Protein 8SUC (pdb70)

GO terms:
  GO:0043186 P granule (C, IDA)
  GO:0000932 P-body (C, IDA)
  GO:0040034 regulation of development, heterochronic (P, IGI)
  GO:0045962 positive regulation of development, heterochronic (P, IMP)
  GO:0017151 DEAD/H-box RNA helicase binding (F, IPI)
  GO:2000114 regulation of establishment of cell polarity (P, IMP)
  GO:0072697 protein localization to cell cortex (P, IMP)

Secondary structure (DSSP, 8-state):
---PPP-EEEEES-SSB--STT-BSS--EEEE-SSS-EEEEEGGGTEEEEESSSS-EEE-EESSSTTEESS--EEEEEPSSS-EEEEEEE-TTSSEEEEEEETTS-EEEE---GGGS-TT---EEEEEE-TTS-EEEEETTSEEEEEETTTTEEEEEEE-TTT-S-EEEEEEETTEEEEEETTTTEEEEEETT--EEEEE--TTTSSS--EEEE-TT--EEEEE-TTSS-EEEEE-TT--EEEEEE--SS---SEEEEEE-TTS-EEEEETTTTEEEEE---

Organism: Caenorhabditis elegans (NCBI:txid6239)

B-factor: mean 24.91, std 12.24, range [11.04, 97.13]

Foldseek 3Di:
DDDDFWFFDDKQADLAADQDLRFAALWAEKEQEPDRWIWTRRFVNQWIWIDDPPGIDIAADDDADQRHGHRWHYWEWFDDPFIKIWIWGAHPVRATWIFIAGPVHHTDGTQDDPVCDDPVGWAWQEWYAEPNGWIWTATQQQKIFTFDSVVTDGPAMEHRVVPADGFQYWEDDDQKIWTQRQVFQWIWIAGSNGHTDDIAGGCVQRHRWAEWYADPQGWIWTWAQVVFWIKIWIAHNVRHTDDIHTDDPDGAHQKHYWDQDPQQWIWIAGSNSRMITIIDHD

Solvent-accessible surface area: 13090 Å² total; per-residue (Å²): 182,241,92,73,60,0,87,38,98,48,80,19,13,46,73,117,101,15,84,76,41,153,20,0,44,36,0,14,7,22,5,22,23,100,80,134,24,19,0,0,0,0,0,54,21,43,13,0,0,3,11,52,44,148,128,15,66,98,2,18,158,72,24,57,100,94,16,52,0,21,72,0,99,44,4,5,12,2,130,58,196,66,15,63,11,0,0,5,8,80,2,64,96,44,134,32,2,2,0,1,2,58,22,160,11,118,71,75,61,77,3,104,23,176,23,19,115,53,241,79,45,17,117,16,22,1,19,19,32,7,58,141,14,38,0,0,2,0,8,91,55,5,66,0,22,2,0,42,2,86,69,51,136,37,41,51,143,14,72,0,54,127,50,14,35,91,7,27,17,4,7,32,57,106,77,34,0,7,0,0,0,68,134,85,33,0,0,8,0,2,16,21,146,21,139,69,65,76,102,2,11,76,82,97,55,0,21,100,0,24,0,1,18,17,21,204,74,3,62,0,12,0,0,2,20,98,50,54,43,0,39,0,2,12,1,17,55,127,22,132,66,83,67,52,18,39,0,86,90,81,154,5,22,138,2,46,9,1,83,32,24,201,76,20,38,2,2,0,0,0,52,94,28,19,3,3,10,16,0,106,68,79

Nearest PDB structures (foldseek):
  8suc-assembly1_A  TM=1.004E+00  e=2.461E-55  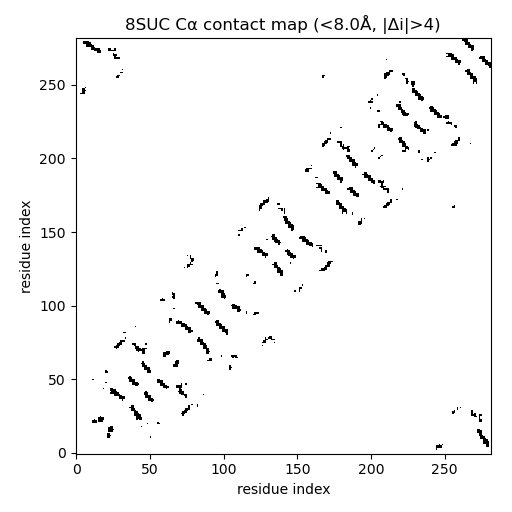Caenorhabditis elegans
  7nyq-assembly1_A  TM=9.449E-01  e=2.303E-28  Drosophila melanogaster
  1q7f-assembly1_A  TM=9.075E-01  e=1.306E-21  Drosophila melanogaster
  5ex7-assembly1_A  TM=9.118E-01  e=4.371E-21  Drosophila melanogaster
  4ci8-assembly1_A  TM=5.035E-01  e=6.052E-07  Homo sapiens

Structure (mmCIF, N/CA/C/O backbone):
data_8SUC
#
_entry.id   8SUC
#
_cell.length_a   82.666
_cell.length_b   82.666
_cell.length_c   110.048
_cell.angle_alpha   90.000
_cell.angle_beta   90.000
_cell.angle_gamma   90.000
#
_symmetry.space_group_name_H-M   'P 41 21 2'
#
loop_
_entity.id
_entity.type
_entity.pdbx_description
1 polymer 'NHL (Ring finger b-box coiled coil) domain containing protein'
2 non-polymer 'MAGNESIUM ION'
3 water water
#
loop_
_atom_site.group_PDB
_atom_site.id
_atom_site.type_symbol
_atom_site.label_atom_id
_atom_site.label_alt_id
_atom_site.label_comp_id
_atom_site.label_asym_id
_atom_site.label_entity_id
_atom_site.label_seq_id
_atom_site.pdbx_PDB_ins_code
_atom_site.Cartn_x
_atom_site.Cartn_y
_atom_site.Cartn_z
_atom_site.occupancy
_atom_site.B_iso_or_equiv
_atom_site.auth_seq_id
_atom_site.auth_comp_id
_atom_site.auth_asym_id
_atom_site.auth_atom_id
_atom_site.pdbx_PDB_model_num
ATOM 1 N N . PRO A 1 2 ? 34.21308 -7.29372 62.56320 1.000 47.64416 728 PRO A N 1
ATOM 2 C CA . PRO A 1 2 ? 33.53873 -6.23000 61.80968 1.000 47.16098 728 PRO A CA 1
ATOM 3 C C . PRO A 1 2 ? 34.17766 -5.99880 60.44574 1.000 46.19390 728 PRO A C 1
ATOM 4 O O . PRO A 1 2 ? 35.40065 -6.07167 60.31042 1.000 45.83875 728 PRO A O 1
ATOM 8 N N . ARG A 1 3 ? 33.34603 -5.71857 59.44876 1.000 45.46073 729 ARG A N 1
ATOM 9 C CA . ARG A 1 3 ? 33.81949 -5.55012 58.08506 1.000 48.67605 729 ARG A CA 1
ATOM 10 C C . ARG A 1 3 ? 34.51670 -4.20718 57.91407 1.000 46.02566 729 ARG A C 1
ATOM 11 O O . ARG A 1 3 ? 34.20247 -3.22489 58.59243 1.000 44.69986 729 ARG A O 1
ATOM 19 N N . VAL A 1 4 ? 35.47653 -4.17847 56.99403 1.000 44.39768 730 VAL A N 1
ATOM 20 C CA . VAL A 1 4 ? 36.20989 -2.96885 56.64020 1.000 44.81580 730 VAL A CA 1
ATOM 21 C C . VAL A 1 4 ? 35.90899 -2.64188 55.18360 1.000 44.19836 730 VAL A C 1
ATOM 22 O O . VAL A 1 4 ? 35.96279 -3.52444 54.31967 1.000 44.87719 730 VAL A O 1
ATOM 26 N N . SER A 1 5 ? 35.59316 -1.37814 54.91612 1.000 43.16521 731 SER A N 1
ATOM 27 C CA . SER A 1 5 ? 35.13205 -0.95525 53.60410 1.000 41.88920 731 SER A CA 1
ATOM 28 C C . SER A 1 5 ? 36.29648 -0.81605 52.62288 1.000 37.55225 731 SER A C 1
ATOM 29 O O . SER A 1 5 ? 37.44836 -0.59562 53.00578 1.000 37.26340 731 SER A O 1
ATOM 32 N N . ASP A 1 6 ? 35.97619 -0.96122 51.33731 1.000 33.38260 732 ASP A N 1
ATOM 33 C CA . ASP A 1 6 ? 36.89036 -0.57798 50.27562 1.000 30.27447 732 ASP A CA 1
ATOM 34 C C . ASP A 1 6 ? 36.97900 0.94739 50.20067 1.000 26.68146 732 ASP A C 1
ATOM 35 O O . ASP A 1 6 ? 36.22232 1.68216 50.84572 1.000 27.53792 732 ASP A O 1
ATOM 40 N N . LEU A 1 7 ? 37.91586 1.42064 49.38905 1.000 23.16736 733 LEU A N 1
ATOM 41 C CA . LEU A 1 7 ? 37.95487 2.83093 49.02794 1.000 21.05631 733 LEU A CA 1
ATOM 42 C C . LEU A 1 7 ? 36.72732 3.18868 48.19421 1.000 21.02673 733 LEU A C 1
ATOM 43 O O . LEU A 1 7 ? 36.28095 2.40554 47.35087 1.000 22.59725 733 LEU A O 1
ATOM 48 N N . LYS A 1 8 ? 36.17208 4.37674 48.43562 1.000 19.78587 734 LYS A N 1
ATOM 49 C CA . LYS A 1 8 ? 34.98740 4.84003 47.71579 1.000 19.81928 734 LYS A CA 1
ATOM 50 C C . LYS A 1 8 ? 35.18105 6.29419 47.30740 1.000 18.58265 734 LYS A C 1
ATOM 51 O O . LYS A 1 8 ? 35.55086 7.12100 48.14421 1.000 17.88880 734 LYS A O 1
ATOM 57 N N . VAL A 1 9 ? 34.92395 6.61078 46.03178 1.000 17.76415 735 VAL A N 1
ATOM 58 C CA . VAL A 1 9 ? 35.06337 7.99218 45.57308 1.000 18.48877 735 VAL A CA 1
ATOM 59 C C . VAL A 1 9 ? 34.05456 8.88789 46.27584 1.000 18.21347 735 VAL A C 1
ATOM 60 O O . VAL A 1 9 ? 32.88297 8.52877 46.45894 1.000 19.72072 735 VAL A O 1
AT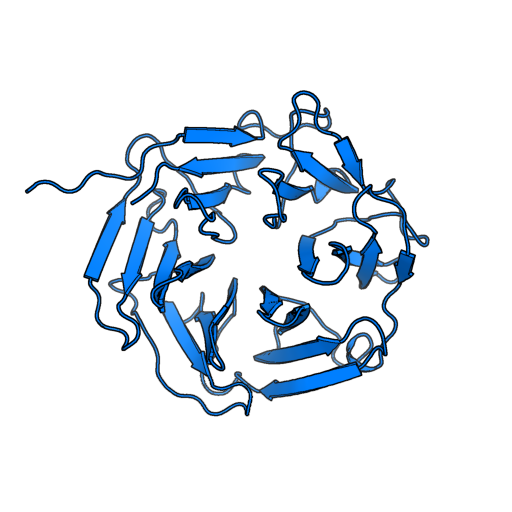OM 64 N N . HIS A 1 10 ? 34.52327 10.06836 46.67112 1.000 16.76574 736 HIS A N 1
ATOM 65 C CA . HIS A 1 10 ? 33.72943 11.10919 47.30258 1.000 15.99717 736 HIS A CA 1
ATOM 66 C C . HIS A 1 10 ? 33.49426 12.29360 46.37745 1.000 15.37384 736 HIS A C 1
ATOM 67 O O . HIS A 1 10 ? 32.36065 12.77130 46.23030 1.000 17.73309 736 HIS A O 1
ATOM 74 N N . SER A 1 11 ? 34.54391 12.77517 45.72204 1.000 14.74525 737 SER A N 1
ATOM 75 C CA . SER A 1 11 ? 34.43787 13.94327 44.85680 1.000 14.37195 737 SER A CA 1
ATOM 76 C C . SER A 1 11 ? 35.63828 13.95602 43.91992 1.000 14.04630 737 SER A C 1
ATOM 77 O O . SER A 1 11 ? 36.61675 13.22620 44.12340 1.000 14.69795 737 SER A O 1
ATOM 80 N N . VAL A 1 12 ? 35.53576 14.76163 42.86236 1.000 13.39297 738 VAL A N 1
ATOM 81 C CA . VAL A 1 12 ? 36.55484 14.80419 41.81850 1.000 13.98936 738 VAL A CA 1
ATOM 82 C C . VAL A 1 12 ? 36.79075 16.23714 41.36468 1.000 14.15561 738 VAL A C 1
ATOM 83 O O . VAL A 1 12 ? 35.94598 17.12258 41.52923 1.000 15.37421 738 VAL A O 1
ATOM 87 N N . PHE A 1 13 ? 37.95207 16.45702 40.76112 1.000 13.19880 739 PHE A N 1
ATOM 88 C CA . PHE A 1 13 ? 38.15120 17.61506 39.90234 1.000 12.52755 739 PHE A CA 1
ATOM 89 C C . PHE A 1 13 ? 38.69386 17.12729 38.57453 1.000 12.46325 739 PHE A C 1
ATOM 90 O O . PHE A 1 13 ? 39.76464 16.51535 38.53501 1.000 12.94627 739 PHE A O 1
ATOM 98 N N . GLY A 1 14 ? 37.99374 17.43340 37.49558 1.000 13.53980 740 GLY A N 1
ATOM 99 C CA . GLY A 1 14 ? 38.31996 16.94328 36.17290 1.000 13.27241 740 GLY A CA 1
ATOM 100 C C . GLY A 1 14 ? 37.18278 16.10789 35.61523 1.000 14.49275 740 GLY A C 1
ATOM 101 O O . GLY A 1 14 ? 36.22571 15.76434 36.30591 1.000 17.33185 740 GLY A O 1
ATOM 102 N N . THR A 1 15 ? 37.31248 15.77578 34.33188 1.000 14.76507 741 THR A N 1
ATOM 103 C CA . THR A 1 15 ? 36.22149 15.14387 33.59327 1.000 16.40368 741 THR A CA 1
ATOM 104 C C . THR A 1 15 ? 36.58426 13.76521 33.06200 1.000 16.19359 741 THR A C 1
ATOM 105 O O . THR A 1 15 ? 35.84552 13.22247 32.23218 1.000 18.52594 741 THR A O 1
ATOM 109 N N . SER A 1 16 ? 37.70877 13.20220 33.49965 1.000 15.67720 742 SER A N 1
ATOM 110 C CA A SER A 1 16 ? 38.27485 11.94296 33.02134 0.636 16.26574 742 SER A CA 1
ATOM 111 C CA B SER A 1 16 ? 38.25969 11.93975 33.01436 0.364 16.33136 742 SER A CA 1
ATOM 112 C C . SER A 1 16 ? 38.80127 12.02743 31.59381 1.000 17.25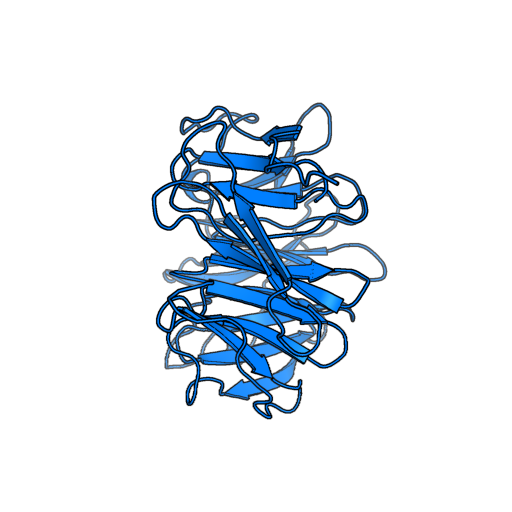036 742 SER A C 1
ATOM 113 O O . SER A 1 16 ? 39.11278 10.99129 30.99434 1.000 20.03523 742 SER A O 1
ATOM 118 N N . GLN A 1 17 ? 38.94137 13.23504 31.04270 1.000 16.76580 743 GLN A N 1
ATOM 119 C CA . GLN A 1 17 ? 39.58500 13.43193 29.75061 1.000 17.44201 743 GLN A CA 1
ATOM 120 C C . GLN A 1 17 ? 40.33837 14.75126 29.79110 1.000 16.05846 743 GLN A C 1
ATOM 121 O O . GLN A 1 17 ? 40.05545 15.62628 30.61252 1.000 17.02709 743 GLN A O 1
ATOM 127 N N . GLN A 1 18 ? 41.32780 14.88517 28.91560 1.000 15.98862 744 GLN A N 1
ATOM 128 C CA . GLN A 1 18 ? 42.13463 16.09558 28.93707 1.000 15.25269 744 GLN A CA 1
ATOM 129 C C . GLN A 1 18 ? 41.33662 17.27574 28.38718 1.000 15.39097 744 GLN A C 1
ATOM 130 O O . GLN A 1 18 ? 40.49444 17.12881 27.49788 1.000 16.51406 744 GLN A O 1
ATOM 136 N N . GLY A 1 19 ? 41.60396 18.45783 28.92893 1.000 15.04556 745 GLY A N 1
ATOM 137 C CA . GLY A 1 19 ? 40.97841 19.66034 28.40737 1.000 15.61954 745 GLY A CA 1
ATOM 138 C C . GLY A 1 19 ? 41.67889 20.88778 28.93483 1.000 14.03338 745 GLY A C 1
ATOM 139 O O . GLY A 1 19 ? 42.54937 20.80277 29.80445 1.000 14.42872 745 GLY A O 1
ATOM 140 N N . SER A 1 20 ? 41.30073 22.03774 28.36892 1.000 14.91704 746 SER A N 1
ATOM 141 C CA . SER A 1 20 ? 41.88628 23.32852 28.71150 1.000 15.74687 746 SER A CA 1
ATOM 142 C C . SER A 1 20 ? 40.91373 24.23646 29.44507 1.000 15.43410 746 SER A C 1
ATOM 143 O O . SER A 1 20 ? 41.28116 25.36044 29.80576 1.000 16.84270 746 SER A O 1
ATOM 146 N N . THR A 1 21 ? 39.68834 23.77963 29.67812 1.000 14.40103 747 THR A N 1
ATOM 147 C CA . THR A 1 21 ? 38.67160 24.59286 30.32502 1.000 13.86010 747 THR A CA 1
ATOM 148 C C . THR A 1 21 ? 38.92332 24.63879 31.82959 1.000 14.08715 747 THR A C 1
ATOM 149 O O . THR A 1 21 ? 39.74967 23.89798 32.37277 1.000 14.63377 747 THR A O 1
ATOM 153 N N . ILE A 1 22 ? 38.15054 25.48292 32.51826 1.000 14.13019 748 ILE A N 1
ATOM 154 C CA . ILE A 1 22 ? 38.33728 25.69576 33.94858 1.000 14.47129 748 ILE A CA 1
ATOM 155 C C . ILE A 1 22 ? 37.85567 24.52902 34.79686 1.000 13.84716 748 ILE A C 1
ATOM 156 O O . ILE A 1 22 ? 38.08560 24.52672 36.01376 1.000 16.80666 748 ILE A O 1
ATOM 161 N N . ARG A 1 23 ? 37.20262 23.53593 34.19177 1.000 14.16268 749 ARG A N 1
ATOM 162 C CA . ARG A 1 23 ? 36.76854 22.33585 34.89461 1.000 13.93724 749 ARG A CA 1
ATOM 163 C C . ARG A 1 23 ? 37.62627 21.12042 34.56725 1.000 13.68961 749 ARG A C 1
ATOM 164 O O . ARG A 1 23 ? 37.28275 20.00325 34.95753 1.000 15.28475 749 ARG A O 1
ATOM 172 N N . GLU A 1 24 ? 38.72654 21.30711 33.84853 1.000 13.37235 750 GLU A N 1
ATOM 173 C CA . GLU A 1 24 ? 39.51297 20.18641 33.34479 1.000 13.20297 750 GLU A CA 1
ATOM 174 C C . GLU A 1 24 ? 40.99666 20.36990 33.62252 1.000 13.41644 750 GLU A C 1
ATOM 175 O O . GLU A 1 24 ? 41.46137 21.44773 33.99828 1.000 13.85602 750 GLU A O 1
ATOM 181 N N . LEU A 1 25 ? 41.72342 19.27732 33.41988 1.000 12.71592 751 LEU A N 1
ATOM 182 C CA . LEU A 1 25 ? 43.17164 19.23939 33.55990 1.000 12.70168 751 LEU A CA 1
ATOM 183 C C . LEU A 1 25 ? 43.75846 18.62127 32.29883 1.000 12.45218 751 LEU A C 1
ATOM 184 O O . LEU A 1 25 ? 43.05921 17.97344 31.51233 1.000 12.85466 751 LEU A O 1
ATOM 189 N N . HIS A 1 26 ? 45.07198 18.76390 32.13793 1.000 12.66372 752 HIS A N 1
ATOM 190 C CA . HIS A 1 26 ? 45.75481 18.15711 30.99789 1.000 12.45752 752 HIS A CA 1
ATOM 191 C C . HIS A 1 26 ? 47.14216 17.72229 31.44752 1.000 12.37692 752 HIS A C 1
ATOM 192 O O . HIS A 1 26 ? 48.02950 18.56342 31.64587 1.000 13.08016 752 HIS A O 1
ATOM 199 N N . CYS A 1 27 ? 47.31640 16.41151 31.60114 1.000 12.86156 753 CYS A N 1
ATOM 200 C CA . CYS A 1 27 ? 48.55421 15.81608 32.09379 1.000 13.29512 753 CYS A CA 1
ATOM 201 C C . CYS A 1 27 ? 49.00165 16.44092 33.42148 1.000 12.19823 753 CYS A C 1
ATOM 202 O O . CYS A 1 27 ? 50.16624 16.80297 33.58394 1.000 13.42775 753 CYS A O 1
ATOM 205 N N . PRO A 1 28 ? 48.09996 16.57879 34.39295 1.000 11.65834 754 PRO A N 1
ATOM 206 C CA . PRO A 1 28 ? 48.49484 17.20578 35.66293 1.000 12.37149 754 PRO A CA 1
ATOM 207 C C . PRO A 1 28 ? 49.50731 16.33984 36.39506 1.000 13.01457 754 PRO A C 1
ATOM 208 O O . PRO A 1 28 ? 49.45442 15.10861 36.34571 1.000 14.34046 754 PRO A O 1
ATOM 212 N N . SER A 1 29 ? 50.43558 16.99531 37.09402 1.000 12.77783 755 SER A N 1
ATOM 213 C CA . SER A 1 29 ? 51.60579 16.28658 37.62587 1.000 12.52380 755 SER A CA 1
ATOM 214 C C . SER A 1 29 ? 51.80957 16.37322 39.13379 1.000 12.28174 755 SER A C 1
ATOM 215 O O . SER A 1 29 ? 52.68699 15.67581 39.66159 1.000 14.78009 755 SER A O 1
ATOM 218 N N . GLY A 1 30 ? 51.04454 17.19199 39.84050 1.000 12.73007 756 GLY A N 1
ATOM 219 C CA . GLY A 1 30 ? 51.18918 17.32045 41.27713 1.000 13.52592 756 GLY A CA 1
ATOM 220 C C . GLY A 1 30 ? 50.01301 18.08772 41.84185 1.000 12.22975 756 GLY A C 1
ATOM 221 O O . GLY A 1 30 ? 49.24599 18.72004 41.11090 1.000 12.87223 756 GLY A O 1
ATOM 222 N N . PHE A 1 31 ? 49.88006 18.02986 43.16689 1.000 13.30254 757 PHE A N 1
ATOM 223 C CA . PHE A 1 31 ? 48.81644 18.75492 43.85711 1.000 13.22818 757 PHE A CA 1
ATOM 224 C C . PHE A 1 31 ? 49.21964 18.99324 45.30329 1.000 13.15332 757 PHE A C 1
ATOM 225 O O . PHE A 1 31 ? 50.15934 18.38868 45.81337 1.000 14.21111 757 PHE A O 1
ATOM 233 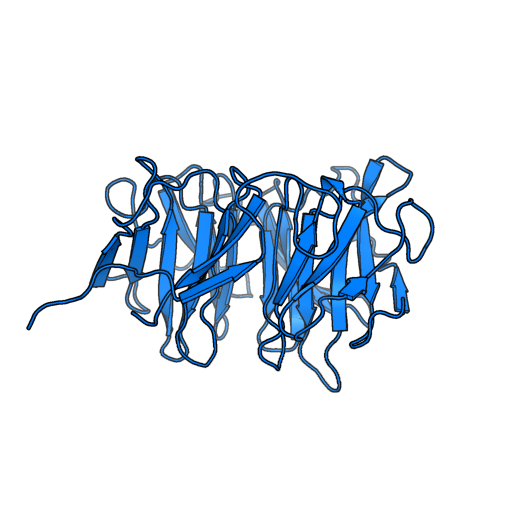N N . CYS A 1 32 ? 48.47118 19.86656 45.96948 1.000 14.11059 758 CYS A N 1
ATOM 234 C CA A CYS A 1 32 ? 48.63511 20.07924 47.39955 0.858 14.93293 758 CYS A CA 1
ATOM 235 C CA B CYS A 1 32 ? 48.63477 20.06915 47.40018 0.142 15.74722 758 CYS A CA 1
ATOM 236 C C . CYS A 1 32 ? 47.29984 20.45895 48.02151 1.000 14.91000 758 CYS A C 1
ATOM 237 O O . CYS A 1 32 ? 46.37555 20.90491 47.33625 1.000 15.69265 758 CYS A O 1
ATOM 242 N N . LEU A 1 33 ? 47.20365 20.25104 49.33473 1.000 17.08272 759 LEU A N 1
ATOM 243 C CA . LEU A 1 33 ? 46.07223 20.71416 50.12573 1.000 18.31879 759 LEU A CA 1
ATOM 244 C C . LEU A 1 33 ? 46.37800 22.11331 50.65453 1.000 24.40033 759 LEU A C 1
ATOM 245 O O . LEU A 1 33 ? 47.53473 22.52960 50.72778 1.000 28.20035 759 LEU A O 1
ATOM 250 N N . SER A 1 34 ? 45.33657 22.84030 51.02159 1.000 27.55415 760 SER A N 1
ATOM 251 C CA . SER A 1 34 ? 45.49060 24.17384 51.59223 1.000 31.19068 760 SER A CA 1
ATOM 252 C C . SER A 1 34 ? 45.02417 24.15522 53.04102 1.000 35.15631 760 SER A C 1
ATOM 253 O O . SER A 1 34 ? 44.77294 23.09179 53.61782 1.000 34.55681 760 SER A O 1
ATOM 256 N N . ASP A 1 35 ? 44.88850 25.34888 53.62525 1.000 39.45505 761 ASP A N 1
ATOM 257 C CA . ASP A 1 35 ? 44.33938 25.49736 54.96767 1.000 44.24776 761 ASP A CA 1
ATOM 258 C C . ASP A 1 35 ? 42.81760 25.42574 55.00232 1.000 44.56970 761 ASP A C 1
ATOM 259 O O . ASP A 1 35 ? 42.24161 25.35921 56.09282 1.000 44.73796 761 ASP A O 1
ATOM 264 N N . THR A 1 36 ? 42.15637 25.46445 53.84955 1.000 44.95761 762 THR A N 1
ATOM 265 C CA . THR A 1 36 ? 40.72709 25.25023 53.73185 1.000 46.19522 762 THR A CA 1
ATOM 266 C C . THR A 1 36 ? 40.49927 23.94731 52.96542 1.000 45.03315 762 THR A C 1
ATOM 267 O O . THR A 1 36 ? 41.40170 23.10095 52.87466 1.000 43.33962 762 THR A O 1
ATOM 271 N N . ASP A 1 37 ? 39.30469 23.79184 52.40019 1.000 44.70282 763 ASP A N 1
ATOM 272 C CA . ASP A 1 37 ? 39.02962 22.65650 51.52577 1.000 45.10946 763 ASP A CA 1
ATOM 273 C C . ASP A 1 37 ? 39.60641 22.82430 50.12306 1.000 37.43558 763 ASP A C 1
ATOM 274 O O . ASP A 1 37 ? 39.50648 21.89340 49.31150 1.000 35.11672 763 ASP A O 1
ATOM 279 N N . ASP A 1 38 ? 40.20843 23.97122 49.81637 1.000 31.84125 764 ASP A N 1
ATOM 280 C CA . ASP A 1 38 ? 40.80024 24.16957 48.49840 1.000 28.18828 764 ASP A CA 1
ATOM 281 C C . ASP A 1 38 ? 41.98744 23.24260 48.26105 1.000 22.32240 764 ASP A C 1
ATOM 282 O O . ASP A 1 38 ? 42.78674 22.96556 49.15740 1.000 23.97623 764 ASP A O 1
ATOM 287 N N . ILE A 1 39 ? 42.10630 22.78424 47.02671 1.000 17.32088 765 ILE A N 1
ATOM 288 C CA . ILE A 1 39 ? 43.19234 21.92052 46.58649 1.000 15.40659 765 ILE A CA 1
ATOM 289 C C . ILE A 1 39 ? 43.78726 22.55796 45.34166 1.000 13.87774 765 ILE A C 1
ATOM 290 O O . ILE A 1 39 ? 43.04776 22.99046 44.44993 1.000 15.48017 765 ILE A O 1
ATOM 295 N N . LEU A 1 40 ? 45.11261 22.63568 45.28360 1.000 13.47963 766 LEU A N 1
ATOM 296 C CA . LEU A 1 40 ? 45.80105 23.25382 44.15618 1.000 13.05417 766 LEU A CA 1
ATOM 297 C C . LEU A 1 40 ? 46.44328 22.15751 43.32348 1.000 13.38603 766 LEU A C 1
ATOM 298 O O . LEU A 1 40 ? 46.97571 21.18763 43.87234 1.000 13.78607 766 LEU A O 1
ATOM 303 N N . ILE A 1 41 ? 46.38526 22.30806 42.00149 1.000 12.11303 767 ILE A N 1
ATOM 304 C CA . ILE A 1 41 ? 46.83571 21.27410 41.08013 1.000 12.31672 767 ILE A CA 1
ATOM 305 C C . ILE A 1 41 ? 47.80517 21.88895 40.08512 1.000 12.28988 767 ILE A C 1
ATOM 306 O O . ILE A 1 41 ? 47.49293 22.90468 39.45983 1.000 12.87821 767 ILE A O 1
ATOM 311 N N . ALA A 1 42 ? 48.98675 21.28190 39.95405 1.000 12.13976 768 ALA A N 1
ATOM 312 C CA . ALA A 1 42 ? 49.97678 21.67753 38.94909 1.000 11.89849 768 ALA A CA 1
ATOM 313 C C . ALA A 1 42 ? 49.51618 21.09523 37.61753 1.000 11.75371 768 ALA A C 1
ATOM 314 O O . ALA A 1 42 ? 49.71868 19.91214 37.33188 1.000 12.48343 768 ALA A O 1
ATOM 316 N N . ASP A 1 43 ? 48.82070 21.91452 36.83071 1.000 11.62657 769 ASP A N 1
ATOM 317 C CA . ASP A 1 43 ? 48.10715 21.45497 35.64151 1.000 11.66142 769 ASP A CA 1
ATOM 318 C C . ASP A 1 43 ? 49.01929 21.62839 34.43257 1.000 11.87573 769 ASP A C 1
ATOM 319 O O . ASP A 1 43 ? 48.90262 22.57137 33.63928 1.000 12.60434 769 ASP A O 1
ATOM 324 N N . THR A 1 44 ? 49.94335 20.67719 34.31137 1.000 12.43055 770 THR A N 1
ATOM 325 C CA . THR A 1 44 ? 51.16482 20.82764 33.52601 1.000 11.92472 770 THR A CA 1
ATOM 326 C C . THR A 1 44 ? 50.91889 21.32914 32.11092 1.000 11.79861 770 THR A C 1
ATOM 327 O O . THR A 1 44 ? 51.51427 22.33275 31.69159 1.000 12.10530 770 THR A O 1
ATOM 331 N N . ASN A 1 45 ? 50.08781 20.61845 31.33734 1.000 11.55126 771 ASN A N 1
ATOM 332 C CA . ASN A 1 45 ? 49.97353 20.97816 29.92668 1.000 12.23945 771 ASN A CA 1
ATOM 333 C C . ASN A 1 45 ? 48.99394 22.12201 29.67625 1.000 12.60904 771 ASN A C 1
ATOM 334 O O . ASN A 1 45 ? 48.77946 22.49202 28.51570 1.000 13.73995 771 ASN A O 1
ATOM 339 N N . ASN A 1 46 ? 48.41212 22.69430 30.72753 1.000 12.33888 772 ASN A N 1
ATOM 340 C CA . ASN A 1 46 ? 47.73583 23.97932 30.63295 1.000 12.13064 772 ASN A CA 1
ATOM 341 C C . ASN A 1 46 ? 48.56421 25.12290 31.19589 1.000 12.74280 772 ASN A C 1
ATOM 342 O O . ASN A 1 46 ? 48.09385 26.26383 31.21860 1.000 13.54356 772 ASN A O 1
ATOM 347 N N . HIS A 1 47 ? 49.79261 24.85148 31.63064 1.000 11.52224 773 HIS A N 1
ATOM 348 C CA . HIS A 1 47 ? 50.73322 25.90660 32.01897 1.000 11.67880 773 HIS A CA 1
ATOM 349 C C . HIS A 1 47 ? 50.12520 26.81417 33.08445 1.000 12.06435 773 HIS A C 1
ATOM 350 O O . HIS A 1 47 ? 50.20682 28.03902 33.01757 1.000 13.00901 773 HIS A O 1
ATOM 357 N N . ARG A 1 48 ? 49.52097 26.18155 34.08876 1.000 11.89694 774 ARG A N 1
ATOM 358 C CA . ARG A 1 48 ? 48.81059 26.90237 35.13140 1.000 12.03508 774 ARG A CA 1
ATOM 359 C C . ARG A 1 48 ? 48.72087 26.02216 36.36445 1.000 11.03810 774 ARG A C 1
ATOM 360 O O . ARG A 1 48 ? 48.89161 24.80131 36.29179 1.000 11.86241 774 ARG A O 1
ATOM 368 N N . VAL A 1 49 ? 48.40857 26.64989 37.49957 1.000 12.01247 775 VAL A N 1
ATOM 369 C CA . VAL A 1 49 ? 47.95206 25.93550 38.68776 1.000 11.99816 775 VAL A CA 1
ATOM 370 C C . VAL A 1 49 ? 46.45965 26.20008 38.82922 1.000 12.67215 775 VAL A C 1
ATOM 371 O O . VAL A 1 49 ? 46.02209 27.35289 38.74961 1.000 14.28308 775 VAL A O 1
ATOM 375 N N . VAL A 1 50 ? 45.67259 25.13820 38.97978 1.000 12.12195 776 VAL A N 1
ATOM 376 C CA . VAL A 1 50 ? 44.22886 25.27784 39.19180 1.000 12.45558 776 VAL A CA 1
ATOM 377 C C . VAL A 1 50 ? 43.94572 25.21196 40.68115 1.000 13.05744 776 VAL A C 1
ATOM 378 O O . VAL A 1 50 ? 44.47192 24.33602 41.38164 1.000 14.14088 776 VAL A O 1
ATOM 382 N N . VAL A 1 51 ? 43.11325 26.13322 41.16661 1.000 12.65883 777 VAL A N 1
ATOM 383 C CA . VAL A 1 51 ? 42.63043 26.10928 42.54273 1.000 13.66999 777 VAL A CA 1
ATOM 384 C C . VAL A 1 51 ? 41.18504 25.62730 42.50138 1.000 13.65697 777 VAL A C 1
ATOM 385 O O . VAL A 1 51 ? 40.31004 26.30487 41.95140 1.000 15.01398 777 VAL A O 1
ATOM 389 N N . CYS A 1 52 ? 40.92825 24.44468 43.04869 1.000 14.34529 778 CYS A N 1
ATOM 390 C CA . CYS A 1 52 ? 39.57737 23.90616 43.10392 1.000 14.76986 778 CYS A CA 1
ATOM 391 C C . CYS A 1 52 ? 39.12125 23.84665 44.55615 1.000 16.36170 778 CYS A C 1
ATOM 392 O O . CYS A 1 52 ? 39.93181 23.88915 45.48625 1.000 17.92152 778 CYS A O 1
ATOM 395 N N . GLY A 1 53 ? 37.80925 23.77989 44.74910 1.000 19.06647 779 GLY A N 1
ATOM 396 C CA . GLY A 1 53 ? 37.23652 23.96213 46.06369 1.000 19.84544 779 GLY A CA 1
ATOM 397 C C . GLY A 1 53 ? 36.10378 24.97850 46.08536 1.000 19.83204 779 GLY A C 1
ATOM 398 O O . GLY A 1 53 ? 35.01507 24.70589 46.59752 1.000 20.86594 779 GLY A O 1
ATOM 399 N N . PRO A 1 54 ? 36.33084 26.18008 45.55408 1.000 21.23723 780 PRO A N 1
ATOM 400 C CA . PRO A 1 54 ? 35.21727 27.13474 45.39751 1.000 22.76743 780 PRO A CA 1
ATOM 401 C C . PRO A 1 54 ? 34.25762 26.65108 44.32723 1.000 22.49438 780 PRO A C 1
ATOM 402 O O . PRO A 1 54 ? 34.63723 25.84839 43.46468 1.000 23.47626 780 PRO A O 1
ATOM 406 N N . PRO A 1 55 ? 33.00293 27.10070 44.34954 1.000 22.49851 781 PRO A N 1
ATOM 407 C CA . PRO A 1 55 ? 32.08476 26.71494 43.26795 1.000 22.30583 781 PRO A CA 1
ATOM 408 C C . PRO A 1 55 ? 32.66882 26.95322 41.88404 1.000 20.82456 781 PRO A C 1
ATOM 409 O O . PRO A 1 55 ? 32.57656 26.07858 41.01308 1.000 21.15011 781 PRO A O 1
ATOM 413 N N . HIS A 1 56 ? 33.31368 28.09745 41.66636 1.000 19.76061 782 HIS A N 1
ATOM 414 C CA . HIS A 1 56 ? 33.99973 28.33459 40.41194 1.000 18.19028 782 HIS A CA 1
ATOM 415 C C . HIS A 1 56 ? 35.49528 28.21860 40.66255 1.000 16.89513 782 HIS A C 1
ATOM 416 O O . HIS A 1 56 ? 36.04037 28.98987 41.47010 1.000 18.24549 782 HIS A O 1
ATOM 423 N N . PRO A 1 57 ? 36.19141 27.27217 40.02814 1.000 16.08036 783 PRO A N 1
ATOM 424 C CA . PRO A 1 57 ? 37.65155 27.18603 40.20678 1.000 15.29461 783 PRO A CA 1
ATOM 425 C C . PRO A 1 57 ? 38.33368 28.44340 39.69214 1.000 16.65444 783 PRO A C 1
ATOM 426 O O . PRO A 1 57 ? 37.77705 29.21848 38.91666 1.000 18.38383 783 PRO A O 1
ATOM 430 N N . TRP A 1 58 ? 39.57930 28.63411 40.10344 1.000 15.73251 784 TRP A N 1
ATOM 431 C CA . TRP A 1 58 ? 40.34113 29.74854 39.57231 1.000 16.05824 784 TRP A CA 1
ATOM 432 C C . TRP A 1 58 ? 41.75756 29.27801 39.30588 1.000 16.21166 784 TRP A C 1
ATOM 433 O O . TRP A 1 58 ? 42.12511 28.15269 39.63391 1.000 17.35119 784 TRP A O 1
ATOM 444 N N . LYS A 1 59 ? 42.55265 30.13371 38.68506 1.000 16.17084 785 LYS A N 1
ATOM 445 C CA . LYS A 1 59 ? 43.88130 29.69596 38.29023 1.000 16.72201 785 LYS A CA 1
ATOM 446 C C . LYS A 1 59 ? 44.95793 30.68594 38.70250 1.000 15.64226 785 LYS A C 1
ATOM 447 O O . LYS A 1 59 ? 44.71194 31.88320 38.88402 1.000 17.47489 785 LYS A O 1
ATOM 453 N N . ILE A 1 60 ? 46.15575 30.14464 38.87072 1.000 16.09521 786 ILE A N 1
ATOM 454 C CA . ILE A 1 60 ? 47.35374 30.90525 39.19622 1.000 15.55273 786 ILE A CA 1
ATOM 455 C C . ILE A 1 60 ? 48.28610 30.84905 38.00065 1.000 15.92951 786 ILE A C 1
ATOM 456 O O . ILE A 1 60 ? 48.51205 29.77145 37.42930 1.000 17.26022 786 ILE A O 1
ATOM 461 N N . GLY A 1 61 ? 48.82609 32.00111 37.63085 1.000 19.08584 787 GLY A N 1
ATOM 462 C CA . GLY A 1 61 ? 49.80310 32.07705 36.55833 1.000 21.85824 787 GLY A CA 1
ATOM 463 C C . GLY A 1 61 ? 49.15510 32.23375 35.19865 1.000 24.81676 787 GLY A C 1
ATOM 464 O O . GLY A 1 61 ? 48.01477 31.82598 34.96343 1.000 27.99466 787 GLY A O 1
ATOM 465 N N . ARG A 1 62 ? 49.89856 32.88140 34.28932 1.000 23.59632 788 ARG A N 1
ATOM 466 C CA . ARG A 1 62 ? 49.68921 32.90836 32.85095 1.000 23.50361 788 ARG A CA 1
ATOM 467 C C . ARG A 1 62 ? 50.80692 32.11192 32.18774 1.000 19.52296 788 ARG A C 1
ATOM 468 O O . ARG A 1 62 ? 51.88919 31.98724 32.76151 1.000 17.98613 788 ARG A O 1
ATOM 476 N N . PRO A 1 63 ? 50.59108 31.53163 31.01014 1.000 18.89761 789 PRO A N 1
ATOM 477 C CA . PRO A 1 63 ? 51.64924 30.70145 30.41265 1.000 18.80096 789 PRO A CA 1
ATOM 478 C C . PRO A 1 63 ? 52.87023 31.51936 30.00394 1.000 16.46102 789 PRO A C 1
ATOM 479 O O . PRO A 1 63 ? 52.75727 32.61459 29.44529 1.000 17.53948 789 PRO A O 1
ATOM 483 N N . GLY A 1 64 ? 54.04708 30.96988 30.27175 1.000 13.42666 790 GLY A N 1
ATOM 484 C CA . GLY A 1 64 ? 55.28251 31.59149 29.83245 1.000 13.56138 790 GLY A CA 1
ATOM 485 C C . GLY A 1 64 ? 56.40601 31.35835 30.82089 1.000 11.97762 790 GLY A C 1
ATOM 486 O O . GLY A 1 64 ? 56.25347 30.67430 31.83264 1.000 12.77826 790 GLY A O 1
ATOM 487 N N . THR A 1 65 ? 57.55353 31.96699 30.50431 1.000 12.68427 791 THR A N 1
ATOM 488 C CA . THR A 1 65 ? 58.77925 31.77957 31.27566 1.000 12.45393 791 THR A CA 1
ATOM 489 C C . THR A 1 65 ? 59.33190 33.07172 31.86845 1.000 13.08735 791 THR A C 1
ATOM 490 O O . THR A 1 65 ? 60.47321 33.07894 32.34514 1.000 15.31254 791 THR A O 1
ATOM 494 N N . ASP A 1 66 ? 58.55599 34.15641 31.87174 1.000 13.95014 792 ASP A N 1
ATOM 495 C CA . ASP A 1 66 ? 58.93328 35.32706 32.65015 1.000 14.16467 792 ASP A CA 1
ATOM 496 C C . ASP A 1 66 ? 58.44751 35.17050 34.09213 1.000 14.43180 792 ASP A C 1
ATOM 497 O O . ASP A 1 66 ? 57.68710 34.25601 34.41846 1.000 13.15603 792 ASP A O 1
ATOM 502 N N . ASP A 1 67 ? 58.89132 36.07920 34.96434 1.000 16.54572 793 ASP A N 1
ATOM 503 C CA . ASP A 1 67 ? 58.43756 36.06663 36.35593 1.000 18.30569 793 ASP A CA 1
ATOM 504 C C . ASP A 1 67 ? 56.91494 36.08803 36.42902 1.000 17.11489 793 ASP A C 1
ATOM 505 O O . ASP A 1 67 ? 56.25674 36.90095 35.77033 1.000 19.60958 793 ASP A O 1
ATOM 510 N N . GLY A 1 68 ? 56.35514 35.20942 37.26241 1.000 15.94898 794 GLY A N 1
ATOM 511 C CA . GLY A 1 68 ? 54.92342 35.15031 37.47182 1.000 16.03893 794 GLY A CA 1
ATOM 512 C C . GLY A 1 68 ? 54.17641 34.32403 36.45417 1.000 15.09241 794 GLY A C 1
ATOM 513 O O . GLY A 1 68 ? 52.96943 34.10345 36.62202 1.000 18.74057 794 GLY A O 1
ATOM 514 N N . GLN A 1 69 ? 54.84520 33.86434 35.40320 1.000 14.13303 795 GLN A N 1
ATOM 515 C CA . GLN A 1 69 ? 54.25859 32.97136 34.42022 1.000 13.22845 795 GLN A CA 1
ATOM 516 C C . GLN A 1 69 ? 54.67927 31.53962 34.72898 1.000 13.43049 795 GLN A C 1
ATOM 517 O O . GLN A 1 69 ? 55.65102 31.30325 35.44908 1.000 14.08813 795 GLN A O 1
ATOM 523 N N . LEU A 1 70 ? 53.92588 30.58074 34.19493 1.000 12.66253 796 LEU A N 1
ATOM 524 C CA . LEU A 1 70 ? 54.20070 29.17180 34.42740 1.000 11.81525 796 LEU A CA 1
ATOM 525 C C . LEU A 1 70 ? 54.35031 28.43950 33.10102 1.000 11.42256 796 LEU A C 1
ATOM 526 O O . LEU A 1 70 ? 53.69885 28.76315 32.10282 1.000 12.75624 796 LEU A O 1
ATOM 531 N N . CYS A 1 71 ? 55.21092 27.42671 33.11005 1.000 12.01831 797 CYS A N 1
ATOM 532 C CA . CYS A 1 71 ? 55.51743 26.66524 31.90599 1.000 12.58928 797 CYS A CA 1
ATOM 533 C C . CYS A 1 71 ? 55.75715 25.22179 32.33470 1.000 12.39194 797 CYS A C 1
ATOM 534 O O . CYS A 1 71 ? 56.71128 24.94845 33.06333 1.000 13.08162 797 CYS A O 1
ATOM 537 N N . PHE A 1 72 ? 54.87873 24.30975 31.92624 1.000 11.88661 798 PHE A N 1
ATOM 538 C CA . PHE A 1 72 ? 54.93047 22.91901 32.36180 1.000 11.17255 798 PHE A CA 1
ATOM 539 C C . PHE A 1 72 ? 55.09514 22.79359 33.88072 1.000 13.52515 798 PHE A C 1
ATOM 540 O O . PHE A 1 72 ? 56.00660 22.11033 34.35733 1.000 13.79549 798 PHE A O 1
ATOM 548 N N . PRO A 1 73 ? 54.22743 23.41894 34.67376 1.000 12.36896 799 PRO A N 1
ATOM 549 C CA . PRO A 1 73 ? 54.34054 23.26414 36.13070 1.000 12.71125 799 PRO A CA 1
ATOM 550 C C . PRO A 1 73 ? 54.10815 21.82559 36.54245 1.000 12.54216 799 PRO A C 1
ATOM 551 O O . PRO A 1 73 ? 53.16107 21.17012 36.09216 1.000 15.07510 799 PRO A O 1
ATOM 555 N N . ARG A 1 74 ? 54.96073 21.35195 37.44289 1.000 12.17650 800 ARG A N 1
ATOM 556 C CA . ARG A 1 74 ? 54.96522 19.95010 37.84150 1.000 12.8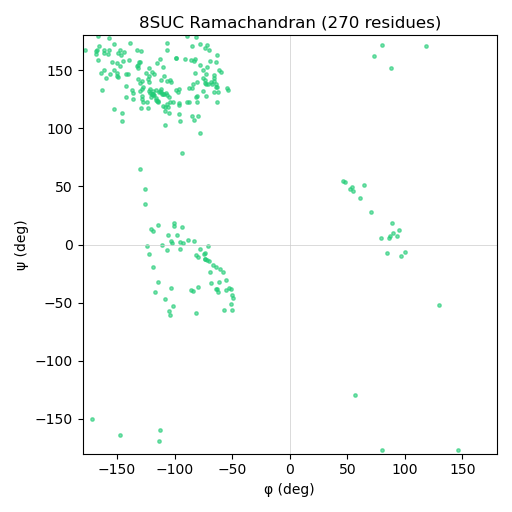1940 800 ARG A CA 1
ATOM 557 C C . ARG A 1 74 ? 54.57969 19.71825 39.28857 1.000 11.19833 800 ARG A C 1
ATOM 558 O O . ARG A 1 74 ? 54.01003 18.66776 39.60549 1.000 13.91361 800 ARG A O 1
ATOM 566 N N . LYS A 1 75 ? 54.90308 20.64245 40.18368 1.000 12.16830 801 LYS A N 1
ATOM 567 C CA . LYS A 1 75 ? 54.61881 20.46477 41.59859 1.000 12.81763 801 LYS A CA 1
ATOM 568 C C . LYS A 1 75 ? 54.16006 21.78534 42.19085 1.000 12.13863 801 LYS A C 1
ATOM 569 O O . LYS A 1 75 ? 54.57511 22.86760 41.75654 1.000 13.17328 801 LYS A O 1
ATOM 575 N N . VAL A 1 76 ? 53.25794 21.68295 43.16531 1.000 12.95514 802 VAL A N 1
ATOM 576 C CA . VAL A 1 76 ? 52.77879 22.83740 43.90630 1.000 12.45570 802 VAL A CA 1
ATOM 577 C C . VAL A 1 76 ? 52.71784 22.43979 45.37504 1.000 12.93272 802 VAL A C 1
ATOM 578 O O . VAL A 1 76 ? 52.22936 21.35469 45.71323 1.000 14.67237 802 VAL A O 1
ATOM 582 N N . ILE A 1 77 ? 53.25365 23.29878 46.23910 1.000 13.78238 803 ILE A N 1
ATOM 583 C CA . ILE A 1 77 ? 53.41927 23.01256 47.65753 1.000 14.88717 803 ILE A CA 1
ATOM 584 C C . ILE A 1 77 ? 52.85594 24.18653 48.43810 1.000 16.12450 803 ILE A C 1
ATOM 585 O O . ILE A 1 77 ? 53.18561 25.34110 48.14726 1.000 16.47241 803 ILE A O 1
ATOM 590 N N . ALA A 1 78 ? 52.03063 23.89786 49.44092 1.000 18.52461 804 ALA A N 1
ATOM 591 C CA . ALA A 1 78 ? 51.47727 24.92603 50.31313 1.000 19.92244 804 ALA A CA 1
ATOM 592 C C . ALA A 1 78 ? 52.32202 25.02187 51.57430 1.000 22.09613 804 ALA A C 1
ATOM 593 O O . ALA A 1 78 ? 52.42438 24.05012 52.33670 1.000 24.56455 804 ALA A O 1
ATOM 595 N N . LEU A 1 79 ? 52.89413 26.19855 51.81090 1.000 22.45284 805 LEU A N 1
ATOM 596 C CA . LEU A 1 79 ? 53.69683 26.45437 52.99957 1.000 25.02060 805 LEU A CA 1
ATOM 597 C C . LEU A 1 79 ? 52.82740 27.11329 54.06336 1.000 32.18274 805 LEU A C 1
ATOM 598 O O . LEU A 1 79 ? 52.26315 28.18892 53.83490 1.000 30.95628 805 LEU A O 1
ATOM 603 N N . ARG A 1 80 ? 52.74180 26.48199 55.22699 1.000 40.54121 806 ARG A N 1
ATOM 604 C CA . ARG A 1 80 ? 51.95502 27.01586 56.32978 1.000 48.25818 806 ARG A CA 1
ATOM 605 C C . ARG A 1 80 ? 52.77678 28.01722 57.13243 1.000 51.23921 806 ARG A C 1
ATOM 606 O O . ARG A 1 80 ? 53.95226 27.78376 57.42677 1.000 50.89275 806 ARG A O 1
ATOM 614 N N . GLY A 1 81 ? 52.15547 29.14981 57.45535 1.000 54.02330 807 GLY A N 1
ATOM 615 C CA . GLY A 1 81 ? 52.81483 30.20469 58.20136 1.000 56.21929 807 GLY A CA 1
ATOM 616 C C . GLY A 1 81 ? 51.84584 31.29019 58.61765 1.000 58.59829 807 GLY A C 1
ATOM 617 O O . GLY A 1 81 ? 50.66524 31.00828 58.84335 1.000 58.54493 807 GLY A O 1
ATOM 618 N N . GLU A 1 82 ? 52.33211 32.53117 58.72918 1.000 60.83857 808 GLU A N 1
ATOM 619 C CA . GLU A 1 82 ? 51.45153 33.66201 59.01561 1.000 61.99566 808 GLU A CA 1
ATOM 620 C C . GLU A 1 82 ? 50.27211 33.68452 58.05130 1.000 58.09946 808 GLU A C 1
ATOM 621 O O . GLU A 1 82 ? 49.10972 33.75384 58.46618 1.000 57.75046 808 GLU A O 1
ATOM 627 N N . ALA A 1 83 ? 50.55869 33.61313 56.75607 1.000 53.71778 809 ALA A N 1
ATOM 628 C CA . ALA A 1 83 ? 49.55707 33.35130 55.73734 1.000 49.69434 809 ALA A CA 1
ATOM 629 C C . ALA A 1 83 ? 50.07649 32.23207 54.85116 1.000 44.55224 809 ALA A C 1
ATOM 630 O O . ALA A 1 83 ? 51.28119 31.98418 54.77934 1.000 45.15004 809 ALA A O 1
ATOM 632 N N . VAL A 1 84 ? 49.15362 31.54203 54.18451 1.000 39.24884 810 VAL A N 1
ATOM 633 C CA . VAL A 1 84 ? 49.55145 30.46149 53.29264 1.000 35.07070 810 VAL A CA 1
ATOM 634 C C . VAL A 1 84 ? 50.21731 31.04452 52.05381 1.000 31.17826 810 VAL A C 1
ATOM 635 O O . VAL A 1 84 ? 49.78760 32.07461 51.51821 1.000 30.73294 810 VAL A O 1
ATOM 639 N N . ARG A 1 85 ? 51.29878 30.40475 51.61577 1.000 27.42236 811 ARG A N 1
ATOM 640 C CA . ARG A 1 85 ? 51.96730 30.73358 50.37000 1.000 25.63860 811 ARG A CA 1
ATOM 641 C C . ARG A 1 85 ? 52.19499 29.44799 49.59752 1.000 22.54470 811 ARG A C 1
ATOM 642 O O . ARG A 1 85 ? 52.25306 28.35686 50.17126 1.000 24.21444 811 ARG A O 1
ATOM 650 N N . TYR A 1 86 ? 52.34641 29.58566 48.28539 1.000 18.37576 812 TYR A N 1
ATOM 651 C CA . TYR A 1 86 ? 52.46347 28.43548 47.40287 1.000 18.08444 812 TYR A CA 1
ATOM 652 C C . TYR A 1 86 ? 53.77415 28.48913 46.63934 1.000 17.06636 812 TYR A C 1
ATOM 653 O O . TYR A 1 86 ? 54.11296 29.51711 46.04439 1.000 18.33526 812 TYR A O 1
ATOM 662 N N . VAL A 1 87 ? 54.50478 27.38174 46.66330 1.000 16.13080 813 VAL A N 1
ATOM 663 C CA . VAL A 1 87 ? 55.67217 27.19107 45.81330 1.000 14.56072 813 VAL A CA 1
ATOM 664 C C . VAL A 1 87 ? 55.22664 26.40419 44.59236 1.000 13.66364 813 VAL A C 1
ATOM 665 O O . VAL A 1 87 ? 54.58073 25.35751 44.71868 1.000 15.43250 813 VAL A O 1
ATOM 669 N N . VAL A 1 88 ? 55.59236 26.87897 43.40818 1.000 12.78622 814 VAL A N 1
ATOM 670 C CA . VAL A 1 88 ? 55.32180 26.15153 42.17687 1.000 11.63909 814 VAL A CA 1
ATOM 671 C C . VAL A 1 88 ? 56.66182 25.84451 41.52634 1.000 11.88210 814 VAL A C 1
ATOM 672 O O . VAL A 1 88 ? 57.49866 26.74903 41.36583 1.000 12.62296 814 VAL A O 1
ATOM 676 N N . LEU A 1 89 ? 56.87274 24.57442 41.18000 1.000 11.47369 815 LEU A N 1
ATOM 677 C CA . LEU A 1 89 ? 58.07021 24.14102 40.46277 1.000 12.11688 815 LEU A CA 1
ATOM 678 C C . LEU A 1 89 ? 57.68492 23.87691 39.01327 1.000 11.98661 815 LEU A C 1
ATOM 679 O O . LEU A 1 89 ? 56.72895 23.14133 38.74984 1.000 12.78187 815 LEU A O 1
ATOM 684 N N . ASP A 1 90 ? 58.40145 24.50021 38.08449 1.000 11.95678 816 ASP A N 1
ATOM 685 C CA . ASP A 1 90 ? 58.06502 24.40916 36.66075 1.000 12.49724 816 ASP A CA 1
ATOM 686 C C . ASP A 1 90 ? 59.34956 24.46346 35.84385 1.000 12.14317 816 ASP A C 1
ATOM 687 O O . ASP A 1 90 ? 60.44765 24.26331 36.37507 1.000 12.86035 816 ASP A O 1
ATOM 692 N N . LYS A 1 91 ? 59.20348 24.72430 34.54689 1.000 13.24137 817 LYS A N 1
ATOM 693 C CA . LYS A 1 91 ? 60.32007 24.83319 33.61708 1.000 14.05749 817 LYS A CA 1
ATOM 694 C C . LYS A 1 91 ? 60.60403 26.31028 33.35843 1.000 13.37719 817 LYS A C 1
ATOM 695 O O . LYS A 1 91 ? 59.72311 27.04519 32.90959 1.000 15.65060 817 LYS A O 1
ATOM 701 N N . GLY A 1 92 ? 61.83766 26.74804 33.62517 1.000 13.79410 818 GLY A N 1
ATOM 702 C CA . GLY A 1 92 ? 62.23945 28.09662 33.30154 1.000 14.03365 818 GLY A CA 1
ATOM 703 C C . GLY A 1 92 ? 62.64011 28.24985 31.84012 1.000 12.24319 818 GLY A C 1
ATOM 704 O O . GLY A 1 92 ? 62.66737 27.29887 31.05635 1.000 13.37258 818 GLY A O 1
ATOM 705 N N . GLY A 1 93 ? 62.99551 29.48370 31.47410 1.000 13.73635 819 GLY A N 1
ATOM 706 C CA . GLY A 1 93 ? 63.32874 29.76081 30.08613 1.000 14.30980 819 GLY A CA 1
ATOM 707 C C . GLY A 1 93 ? 64.58983 29.07533 29.59988 1.000 14.02386 819 GLY A C 1
ATOM 708 O O . GLY A 1 93 ? 64.78897 28.95226 28.38400 1.000 15.57167 819 GLY A O 1
ATOM 709 N N . ASP A 1 94 ? 65.43583 28.62220 30.52136 1.000 14.01471 820 ASP A N 1
ATOM 710 C CA . ASP A 1 94 ? 66.61297 27.83772 30.19416 1.000 14.24528 820 ASP A CA 1
ATOM 711 C C . ASP A 1 94 ? 66.32244 26.34172 30.13808 1.000 15.37880 820 ASP A C 1
ATOM 712 O O . ASP A 1 94 ? 67.24579 25.54289 29.93900 1.000 18.28613 820 ASP A O 1
ATOM 717 N N . GLY A 1 95 ? 65.06050 25.94799 30.30553 1.000 15.12083 821 GLY A N 1
ATOM 718 C CA . GLY A 1 95 ? 64.67862 24.55973 30.29094 1.000 16.74146 821 GLY A CA 1
ATOM 719 C C . GLY A 1 95 ? 64.95476 23.81605 31.57264 1.000 16.55948 821 GLY A C 1
ATOM 720 O O . GLY A 1 95 ? 64.75245 22.59838 31.61516 1.000 19.91273 821 GLY A O 1
ATOM 721 N N . LYS A 1 96 ? 65.40715 24.50129 32.61705 1.000 16.60174 822 LYS A N 1
ATOM 722 C CA . LYS A 1 96 ? 65.74854 23.88610 33.88936 1.000 17.55796 822 LYS A CA 1
ATOM 723 C C . LYS A 1 96 ? 64.70018 24.20402 34.94784 1.000 14.49744 822 LYS A C 1
ATOM 724 O O . LYS A 1 96 ? 63.85215 25.08239 34.77880 1.000 15.19613 822 LYS A O 1
ATOM 730 N N . THR A 1 97 ? 64.78007 23.47879 36.06370 1.000 15.47151 823 THR A N 1
ATOM 731 C CA . THR A 1 97 ? 63.84808 23.66566 37.16716 1.000 14.88398 823 THR A CA 1
ATOM 732 C C . THR A 1 97 ? 63.82460 25.11650 37.61585 1.000 14.02829 823 THR A C 1
ATOM 733 O O . THR A 1 97 ? 64.87156 25.74917 37.77793 1.000 16.61169 823 THR A O 1
ATOM 737 N N . ARG A 1 98 ? 62.61267 25.63830 37.81986 1.000 12.43534 824 ARG A N 1
ATOM 738 C CA . ARG A 1 98 ? 62.39644 26.97325 38.35180 1.000 12.28303 824 ARG A CA 1
ATOM 739 C C . ARG A 1 98 ? 61.40517 26.88081 39.50092 1.000 12.72225 824 ARG A C 1
ATOM 740 O O . ARG A 1 98 ? 60.42106 26.14043 39.41725 1.000 13.07171 824 ARG A O 1
ATOM 748 N N . ALA A 1 99 ? 61.66628 27.62781 40.57106 1.000 13.58273 825 ALA A N 1
ATOM 749 C CA . ALA A 1 99 ? 60.78672 27.68714 41.72961 1.000 13.75113 825 ALA A CA 1
ATOM 750 C C . ALA A 1 99 ? 60.30278 29.11767 41.92037 1.000 13.92589 825 ALA A C 1
ATOM 751 O O . ALA A 1 99 ? 61.10751 30.05319 41.94863 1.000 14.69757 825 ALA A O 1
ATOM 753 N N . GLN A 1 100 ? 58.98953 29.29041 42.05458 1.000 13.80294 826 GLN A N 1
ATOM 754 C CA . GLN A 1 100 ? 58.40306 30.60425 42.27530 1.000 13.75416 826 GLN A CA 1
ATOM 755 C C . GLN A 1 100 ? 57.41446 30.54754 43.42998 1.000 14.18023 826 GLN A C 1
ATOM 756 O O . GLN A 1 100 ? 56.80542 29.50542 43.69412 1.000 14.62023 826 GLN A O 1
ATOM 762 N N . ILE A 1 101 ? 57.25335 31.68669 44.10343 1.000 14.64832 827 ILE A N 1
ATOM 763 C CA . ILE A 1 101 ? 56.39018 31.81307 45.27311 1.000 16.08754 827 ILE A CA 1
ATOM 764 C C . ILE A 1 101 ? 55.21088 32.68998 44.89289 1.000 16.32831 827 ILE A C 1
ATOM 765 O O . ILE A 1 101 ? 55.40561 33.78364 44.35590 1.000 16.78633 827 ILE A O 1
ATOM 770 N N . PHE A 1 102 ? 53.99964 32.23243 45.21090 1.000 16.98730 828 PHE A N 1
ATOM 771 C CA . PHE A 1 102 ? 52.76835 32.98738 45.02408 1.000 17.50441 828 PHE A CA 1
ATOM 772 C C . PHE A 1 102 ? 52.05117 33.12020 46.36221 1.000 18.59039 828 PHE A C 1
ATOM 773 O O . PHE A 1 102 ? 52.18520 32.26746 47.24536 1.000 20.52332 828 PHE A O 1
ATOM 781 N N . GLU A 1 103 ? 51.28579 34.19577 46.51286 1.000 20.50935 829 GLU A N 1
ATOM 782 C CA . GLU A 1 103 ? 50.55679 34.39837 47.75823 1.000 24.21918 829 GLU A CA 1
ATOM 783 C C . GLU A 1 103 ? 49.17479 33.73066 47.70213 1.000 25.75401 829 GLU A C 1
ATOM 784 O O . GLU A 1 103 ? 48.78739 33.11892 46.70031 1.000 25.20508 829 GLU A O 1
ATOM 790 N N . ALA A 1 104 ? 48.42532 33.85006 48.80472 1.000 28.23930 830 ALA A N 1
ATOM 791 C CA . ALA A 1 104 ? 47.23677 33.02114 49.01296 1.000 30.27524 830 ALA A CA 1
ATOM 792 C C . ALA A 1 104 ? 46.17263 33.23385 47.94491 1.000 29.88566 830 ALA A C 1
ATOM 793 O O . ALA A 1 104 ? 45.43168 32.29750 47.61857 1.000 31.63180 830 ALA A O 1
ATOM 795 N N . ARG A 1 105 ? 46.05696 34.44948 47.40881 1.000 29.63028 831 ARG A N 1
ATOM 796 C CA . ARG A 1 105 ? 45.11187 34.75241 46.33697 1.000 31.58285 831 ARG A CA 1
ATOM 797 C C . ARG A 1 105 ? 45.75417 34.80776 44.95269 1.000 28.83468 831 ARG A C 1
ATOM 798 O O . ARG A 1 105 ? 45.15872 35.34877 44.01704 1.000 29.05139 831 ARG A O 1
ATOM 806 N N . GLY A 1 106 ? 46.94325 34.23232 44.79710 1.000 24.40730 832 GLY A N 1
ATOM 807 C CA . GLY A 1 106 ? 47.49842 33.95820 43.49012 1.000 24.07600 832 GLY A CA 1
ATOM 808 C C . GLY A 1 106 ? 48.52891 34.94263 42.98106 1.000 23.03117 832 GLY A C 1
ATOM 809 O O . GLY A 1 106 ? 49.10598 34.69803 41.91473 1.000 25.17271 832 GLY A O 1
ATOM 810 N N . GLU A 1 107 ? 48.77369 36.04804 43.68206 1.000 22.13208 833 GLU A N 1
ATOM 811 C CA . GLU A 1 107 ? 49.71715 37.03181 43.16937 1.000 23.05207 833 GLU A CA 1
ATOM 812 C C . GLU A 1 107 ? 51.15826 36.54941 43.30256 1.000 21.30921 833 GLU A C 1
ATOM 813 O O . GLU A 1 107 ? 51.55288 35.95735 44.31229 1.000 20.91825 833 GLU A O 1
ATOM 819 N N . PHE A 1 108 ? 51.94505 36.81188 42.26468 1.000 20.07345 834 PHE A N 1
ATOM 820 C CA . PHE A 1 108 ? 53.35975 36.47302 42.27719 1.000 19.41002 834 PHE A CA 1
ATOM 821 C C . PHE A 1 108 ? 54.08094 37.25078 43.37026 1.000 19.57256 834 PHE A C 1
ATOM 822 O O . PHE A 1 108 ? 53.86898 38.45796 43.53937 1.000 21.24287 834 PHE A O 1
ATOM 830 N N . VAL A 1 109 ? 54.93890 36.54938 44.11590 1.000 19.38186 835 VAL A N 1
ATOM 831 C CA . VAL A 1 109 ? 55.77560 37.16995 45.14070 1.000 19.76509 835 VAL A CA 1
ATOM 832 C C . VAL A 1 109 ? 57.20966 37.31135 44.64495 1.000 20.39607 835 VAL A C 1
ATOM 833 O O . VAL A 1 109 ? 57.74062 38.42460 44.54999 1.000 23.34921 835 VAL A O 1
ATOM 837 N N . LYS A 1 110 ? 57.85218 36.18952 44.33350 1.000 19.11579 836 LYS A N 1
ATOM 838 C CA . LYS A 1 110 ? 59.24683 36.22835 43.91994 1.000 18.64232 836 LYS A CA 1
ATOM 839 C C . LYS A 1 110 ? 59.62498 34.89252 43.30606 1.000 17.63724 836 LYS A C 1
ATOM 840 O O . LYS A 1 110 ? 59.00193 33.86060 43.57239 1.000 17.26629 836 LYS A O 1
ATOM 846 N N . ARG A 1 111 ? 60.68209 34.92331 42.50553 1.000 17.89437 837 ARG A N 1
ATOM 847 C CA . ARG A 1 111 ? 61.34683 33.69518 42.10798 1.000 17.94863 837 ARG A CA 1
ATOM 848 C C . ARG A 1 111 ? 62.32586 33.31769 43.20757 1.000 17.62718 837 ARG A C 1
ATOM 849 O O . ARG A 1 111 ? 63.00299 34.17792 43.77662 1.000 19.50561 837 ARG A O 1
ATOM 857 N N . LEU A 1 112 ? 62.37229 32.03305 43.52800 1.000 17.30299 838 LEU A N 1
ATOM 858 C CA . LEU A 1 112 ? 63.30584 31.51592 44.52012 1.000 19.33139 838 LEU A CA 1
ATOM 859 C C . LEU A 1 112 ? 64.65563 31.28403 43.84047 1.000 20.67274 838 LEU A C 1
ATOM 860 O O . LEU A 1 112 ? 64.80807 30.34934 43.04818 1.000 23.38842 838 LEU A O 1
ATOM 865 N N . ASN A 1 113 ? 65.63490 32.13764 44.14371 1.000 20.84477 839 ASN A N 1
ATOM 866 C CA . ASN A 1 113 ? 66.97515 32.06792 43.57543 1.000 22.13313 839 ASN A CA 1
ATOM 867 C C . ASN A 1 113 ? 67.94877 31.60181 44.64518 1.000 22.55980 839 ASN A C 1
ATOM 868 O O . ASN A 1 113 ? 68.12497 32.27308 45.67125 1.000 25.54296 839 ASN A O 1
ATOM 873 N N . MET A 1 114 ? 68.57021 30.44990 44.39804 1.000 19.79927 840 MET A N 1
ATOM 874 C CA . MET A 1 114 ? 69.44883 29.79476 45.35441 1.000 19.93922 840 MET A CA 1
ATOM 875 C C . MET A 1 114 ? 70.51387 29.00539 44.62216 1.000 18.81027 840 MET A C 1
ATOM 876 O O . MET A 1 114 ? 70.28179 28.44525 43.55167 1.000 19.26590 840 MET A O 1
ATOM 881 N N . MET A 1 115 ? 71.68032 28.94514 45.25780 1.000 20.56998 841 MET A N 1
ATOM 882 C CA . MET A 1 115 ? 72.79589 28.15251 44.76572 1.000 21.31408 841 MET A CA 1
ATOM 883 C C . MET A 1 115 ? 72.37203 26.70260 44.57767 1.000 19.58001 841 MET A C 1
ATOM 884 O O . MET A 1 115 ? 72.74120 26.06538 43.58464 1.000 18.95005 841 MET A O 1
ATOM 889 N N . ALA A 1 116 ? 71.54337 26.18492 45.50393 1.000 19.18090 842 ALA A N 1
ATOM 890 C CA . ALA A 1 116 ? 71.08411 24.80156 45.44413 1.000 19.49721 842 ALA A CA 1
ATOM 891 C C . ALA A 1 116 ? 70.22667 24.52914 44.21495 1.000 17.88512 842 ALA A C 1
ATOM 892 O O . ALA A 1 116 ? 70.06467 23.36458 43.83466 1.000 18.78961 842 ALA A O 1
ATOM 894 N N . LEU A 1 117 ? 69.66800 25.56082 43.58243 1.000 17.33112 843 LEU A N 1
ATOM 895 C CA . LEU A 1 117 ? 68.84449 25.34991 42.39774 1.000 17.54735 843 LEU A CA 1
ATOM 896 C C . LEU A 1 117 ? 69.60295 25.50819 41.08776 1.000 17.45208 843 LEU A C 1
ATOM 897 O O . LEU A 1 117 ? 69.01773 25.28574 40.02245 1.000 18.97655 843 LEU A O 1
ATOM 902 N N . VAL A 1 118 ? 70.88233 25.88164 41.13031 1.000 15.67131 844 VAL A N 1
ATOM 903 C CA . VAL A 1 118 ? 71.70377 25.93830 39.92080 1.000 15.90575 844 VAL A CA 1
ATOM 904 C C . VAL A 1 118 ? 72.97709 25.10871 40.06368 1.000 15.30411 844 VAL A C 1
ATOM 905 O O . VAL A 1 118 ? 74.06264 25.57836 39.68183 1.000 15.43707 844 VAL A O 1
ATOM 909 N N . PRO A 1 119 ? 72.90986 23.86726 40.54202 1.000 16.65687 845 PRO A N 1
ATOM 910 C CA . PRO A 1 119 ? 74.13639 23.07314 40.63658 1.000 17.68674 845 PRO A CA 1
ATOM 911 C C . PRO A 1 119 ? 74.60904 22.66179 39.25367 1.000 17.84711 845 PRO A C 1
ATOM 912 O O . PRO A 1 119 ? 73.81128 22.50510 38.32786 1.000 17.17339 845 PRO A O 1
ATOM 916 N N . ARG A 1 120 ? 75.92552 22.45829 39.13607 1.000 18.45526 846 ARG A N 1
ATOM 917 C CA . ARG A 1 120 ? 76.50201 21.88663 37.91628 1.000 21.56976 846 ARG A CA 1
ATOM 918 C C . ARG A 1 120 ? 75.77627 20.62579 37.47754 1.000 21.95836 846 ARG A C 1
ATOM 919 O O . ARG A 1 120 ? 75.44011 20.47028 36.29810 1.000 25.92173 846 ARG A O 1
ATOM 927 N N . GLY A 1 121 ? 75.50972 19.71919 38.41436 1.000 20.89116 847 GLY A N 1
ATOM 928 C CA . GLY A 1 121 ? 74.81641 18.49396 38.06462 1.000 25.19980 847 GLY A CA 1
ATOM 929 C C . GLY A 1 121 ? 73.35418 18.65184 37.71508 1.000 28.44952 847 GLY A C 1
ATOM 930 O O . GLY A 1 121 ? 72.70958 17.65220 37.38218 1.000 30.22950 847 GLY A O 1
ATOM 931 N N . GLY A 1 122 ? 72.81584 19.87303 37.77469 1.000 27.96443 848 GLY A N 1
ATOM 932 C CA . GLY A 1 122 ? 71.40114 20.10990 37.56456 1.000 27.64286 848 GLY A CA 1
ATOM 933 C C . GLY A 1 122 ? 70.58828 19.64550 38.74888 1.000 27.11935 848 GLY A C 1
ATOM 934 O O . GLY A 1 122 ? 71.06953 18.87450 39.58984 1.000 28.38717 848 GLY A O 1
ATOM 935 N N . ILE A 1 123 ? 69.35627 20.11911 38.85454 1.000 24.08226 849 ILE A N 1
ATOM 936 C CA . ILE A 1 123 ? 68.44414 19.58805 39.85403 1.000 20.68742 849 ILE A CA 1
ATOM 937 C C . ILE A 1 123 ? 67.13142 19.21596 39.18595 1.000 18.20169 849 ILE A C 1
ATOM 938 O O . ILE A 1 123 ? 66.45216 20.06533 38.59144 1.000 20.44361 849 ILE A O 1
ATOM 943 N N . GLU A 1 124 ? 66.81240 17.94104 39.23800 1.000 16.01229 850 GLU A N 1
ATOM 944 C CA . GLU A 1 124 ? 65.51412 17.41855 38.85624 1.000 14.77443 850 GLU A CA 1
ATOM 945 C C . GLU A 1 124 ? 64.83257 16.97025 40.13465 1.000 14.01243 850 GLU A C 1
ATOM 946 O O . GLU A 1 124 ? 65.34383 16.08993 40.83082 1.000 15.05084 850 GLU A O 1
ATOM 952 N N . VAL A 1 125 ? 63.68625 17.56790 40.44007 1.000 14.27414 851 VAL A N 1
ATOM 953 C CA . VAL A 1 125 ? 62.97524 17.28517 41.68096 1.000 13.53377 851 VAL A CA 1
ATOM 954 C C . VAL A 1 125 ? 62.04877 16.09294 41.46120 1.000 14.36836 851 VAL A C 1
ATOM 955 O O . VAL A 1 125 ? 61.19114 16.11952 40.57359 1.000 16.79834 851 VAL A O 1
ATOM 959 N N . SER A 1 126 ? 62.23593 15.04206 42.26881 1.000 14.41727 852 SER A N 1
ATOM 960 C CA A SER A 1 126 ? 61.39579 13.85550 42.18342 0.631 15.90793 852 SER A CA 1
ATOM 961 C CA B SER A 1 126 ? 61.43073 13.82294 42.22226 0.369 15.57579 852 SER A CA 1
ATOM 962 C C . SER A 1 126 ? 60.27937 13.82647 43.21704 1.000 15.83525 852 SER A C 1
ATOM 963 O O . SER A 1 126 ? 59.31493 13.07352 43.03652 1.000 18.99416 852 SER A O 1
ATOM 968 N N . ALA A 1 127 ? 60.37394 14.62085 44.27871 1.000 14.35945 853 ALA A N 1
ATOM 969 C CA . ALA A 1 127 ? 59.33499 14.66296 45.30075 1.000 12.90652 853 ALA A CA 1
ATOM 970 C C . ALA A 1 127 ? 59.40358 16.00619 46.00498 1.000 12.62092 853 ALA A C 1
ATOM 971 O O . ALA A 1 127 ? 60.49011 16.57451 46.16791 1.000 14.31909 853 ALA A O 1
ATOM 973 N N . ALA A 1 128 ? 58.24297 16.50937 46.43003 1.000 14.48828 854 ALA A N 1
ATOM 974 C CA . ALA A 1 128 ? 58.19060 17.76543 47.16417 1.000 15.91458 854 ALA A CA 1
ATOM 975 C C . ALA A 1 128 ? 57.01605 17.74791 48.12773 1.000 15.71020 854 ALA A C 1
ATOM 976 O O . ALA A 1 128 ? 55.95053 17.20144 47.81950 1.000 16.90205 854 ALA A O 1
ATOM 978 N N . ALA A 1 129 ? 57.21581 18.37623 49.28046 1.000 15.24155 855 ALA A N 1
ATOM 979 C CA . ALA A 1 129 ? 56.18147 18.49730 50.29892 1.000 15.87577 855 ALA A CA 1
ATOM 980 C C . ALA A 1 129 ? 56.51789 19.69891 51.17038 1.000 17.09071 855 ALA A C 1
ATOM 981 O O . ALA A 1 129 ? 57.53933 20.36315 50.97977 1.000 18.52400 855 ALA A O 1
ATOM 983 N N . ALA A 1 130 ? 55.64084 19.97864 52.12193 1.000 19.35715 856 ALA A N 1
ATOM 984 C CA . ALA A 1 130 ? 55.86634 20.99795 53.13244 1.000 20.86367 856 ALA A CA 1
ATOM 985 C C . ALA A 1 130 ? 56.25660 20.32271 54.44067 1.000 24.10429 856 ALA A C 1
ATOM 986 O O . ALA A 1 130 ? 55.70936 19.27512 54.80038 1.000 25.77038 856 ALA A O 1
ATOM 988 N N . THR A 1 131 ? 57.21063 20.91552 55.14519 1.000 26.25035 857 THR A N 1
ATOM 989 C CA . THR A 1 131 ? 57.53182 20.40326 56.46566 1.000 27.80611 857 THR A CA 1
ATOM 990 C C . THR A 1 131 ? 56.53193 20.96050 57.47038 1.000 31.09715 857 THR A C 1
ATOM 991 O O . THR A 1 131 ? 55.87192 21.96848 57.20904 1.000 30.65131 857 THR A O 1
ATOM 995 N N . PRO A 1 132 ? 56.38751 20.31526 58.62692 1.000 34.61853 858 PRO A N 1
ATOM 996 C CA . PRO A 1 132 ? 55.45094 20.84188 59.63007 1.000 35.41884 858 PRO A CA 1
ATOM 997 C C . PRO A 1 132 ? 55.71743 22.28887 60.01510 1.000 37.42068 858 PRO A C 1
ATOM 998 O O . PRO A 1 132 ? 54.76929 23.01724 60.33146 1.000 38.51018 858 PRO A O 1
ATOM 1002 N N . ASN A 1 133 ? 56.97350 22.73587 59.97133 1.000 38.77144 859 ASN A N 1
ATOM 1003 C CA . ASN A 1 133 ? 57.35259 24.08312 60.38005 1.000 40.18963 859 ASN A CA 1
ATOM 1004 C C . ASN A 1 133 ? 57.38646 25.08895 59.22375 1.000 37.55356 859 ASN A C 1
ATOM 1005 O O . ASN A 1 133 ? 57.95688 26.17431 59.38029 1.000 38.62464 859 ASN A O 1
ATOM 1010 N N . GLY A 1 134 ? 56.80334 24.75924 58.07462 1.000 33.44126 860 GLY A N 1
ATOM 1011 C CA . GLY A 1 134 ? 56.65546 25.73173 57.00714 1.000 31.02228 860 GLY A CA 1
ATOM 1012 C C . GLY A 1 134 ? 57.80420 25.82253 56.02888 1.000 28.62195 860 GLY A C 1
ATOM 1013 O O . GLY A 1 134 ? 57.91586 26.82797 55.31368 1.000 27.98047 860 GLY A O 1
ATOM 1014 N N . GLN A 1 135 ? 58.65629 24.81136 55.96345 1.000 25.54110 861 GLN A N 1
ATOM 1015 C CA . GLN A 1 135 ? 59.74258 24.78269 54.99850 1.000 22.44687 861 GLN A CA 1
ATOM 1016 C C . GLN A 1 135 ? 59.35561 23.93736 53.79226 1.000 20.63924 861 GLN A C 1
ATOM 1017 O O . GLN A 1 135 ? 58.41858 23.13749 53.83345 1.000 21.04209 861 GLN A O 1
ATOM 1023 N N . LEU A 1 136 ? 60.06686 24.16356 52.69760 1.000 18.45944 862 LEU A N 1
ATOM 1024 C CA . LEU A 1 136 ? 59.89695 23.39717 51.47117 1.000 17.07702 862 LEU A CA 1
ATOM 1025 C C . LEU A 1 136 ? 60.82964 22.19091 51.52165 1.000 17.04056 862 LEU A C 1
ATOM 1026 O O . LEU A 1 136 ? 62.04607 22.34774 51.66607 1.000 17.71542 862 LEU A O 1
ATOM 1031 N N . LEU A 1 137 ? 60.26403 20.99129 51.40099 1.000 16.73447 863 LEU A N 1
ATOM 1032 C CA . LEU A 1 137 ? 61.01711 19.74471 51.45844 1.000 15.93369 863 LEU A CA 1
ATOM 1033 C C . LEU A 1 137 ? 61.10788 19.15874 50.05555 1.000 15.86663 863 LEU A C 1
ATOM 1034 O O . LEU A 1 137 ? 60.07846 18.87832 49.43514 1.000 17.15918 863 LEU A O 1
ATOM 1039 N N . LEU A 1 138 ? 62.33122 18.97872 49.55646 1.000 16.11345 864 LEU A N 1
ATOM 1040 C CA . LEU A 1 138 ? 62.56372 18.48817 48.20505 1.000 15.38103 864 LEU A CA 1
ATOM 1041 C C . LEU A 1 138 ? 63.40899 17.22596 48.25424 1.000 14.97026 864 LEU A C 1
ATOM 1042 O O . LEU A 1 138 ? 64.32105 17.11074 49.07965 1.000 16.69505 864 LEU A O 1
ATOM 1047 N N . VAL A 1 139 ? 63.13249 16.30184 47.33976 1.000 13.82599 865 VAL A N 1
ATOM 1048 C CA . VAL A 1 139 ? 64.02110 15.18402 47.03541 1.000 13.88574 865 VAL A CA 1
ATOM 1049 C C . VAL A 1 139 ? 64.34520 15.25847 45.55267 1.000 13.44068 865 VAL A C 1
ATOM 1050 O O . VAL A 1 139 ? 63.43987 15.42734 44.72759 1.000 15.57507 865 VAL A O 1
ATOM 1054 N N . ASP A 1 140 ? 65.62203 15.14595 45.21134 1.000 13.88963 866 ASP A N 1
ATOM 1055 C CA . ASP A 1 140 ? 66.01550 15.19125 43.80855 1.000 13.86741 866 ASP A CA 1
ATOM 1056 C C . ASP A 1 140 ? 66.40694 13.81115 43.28650 1.000 14.99275 866 ASP A C 1
ATOM 1057 O O . ASP A 1 140 ? 66.48719 12.83407 44.03595 1.000 16.63280 866 ASP A O 1
ATOM 1062 N N . THR A 1 141 ? 66.65676 13.74109 41.97476 1.000 14.22545 867 THR A N 1
ATOM 1063 C CA . THR A 1 141 ? 66.94222 12.44435 41.35828 1.000 15.24977 867 THR A CA 1
ATOM 1064 C C . THR A 1 141 ? 68.31288 11.89300 41.73554 1.000 16.94203 867 THR A C 1
ATOM 1065 O O . THR A 1 141 ? 68.58126 10.71495 41.45958 1.000 20.11331 867 THR A O 1
ATOM 1069 N N . ALA A 1 142 ? 69.18897 12.70999 42.32844 1.000 17.08183 868 ALA A N 1
ATOM 1070 C CA . ALA A 1 142 ? 70.45403 12.21252 42.85791 1.000 17.51181 868 ALA A CA 1
ATOM 1071 C C . ALA A 1 142 ? 70.29353 11.58260 44.23512 1.000 16.96939 868 ALA A C 1
ATOM 1072 O O . ALA A 1 142 ? 71.23696 10.96149 44.74590 1.000 18.10067 868 ALA A O 1
ATOM 1074 N N . GLY A 1 143 ? 69.12236 11.72340 44.84591 1.000 16.83572 869 GLY A N 1
ATOM 1075 C CA . GLY A 1 143 ? 68.91620 11.23837 46.18990 1.000 17.10594 869 GLY A CA 1
ATOM 1076 C C . GLY A 1 143 ? 69.15821 12.26258 47.27287 1.000 16.10956 869 GLY A C 1
ATOM 1077 O O . GLY A 1 143 ? 69.12986 11.90477 48.45426 1.000 17.16547 869 GLY A O 1
ATOM 1078 N N . PHE A 1 144 ? 69.38396 13.52325 46.91955 1.000 15.46466 870 PHE A N 1
ATOM 1079 C CA . PHE A 1 144 ? 69.54407 14.55641 47.93275 1.000 14.99335 870 PHE A CA 1
ATOM 1080 C C . PHE A 1 144 ? 68.18625 15.01493 48.44429 1.000 14.66570 870 PHE A C 1
ATOM 1081 O O . PHE A 1 144 ? 67.22910 15.15013 47.67749 1.000 14.92282 870 PHE A O 1
ATOM 1089 N N . VAL A 1 145 ? 68.11389 15.24377 49.75414 1.000 14.77066 871 VAL A N 1
ATOM 1090 C CA . VAL A 1 145 ? 66.90919 15.69764 50.43995 1.000 15.05747 871 VAL A CA 1
ATOM 1091 C C . VAL A 1 145 ? 67.21613 17.04943 51.05769 1.000 14.98237 871 VAL A C 1
ATOM 1092 O O . VAL A 1 145 ? 68.21698 17.19138 51.76500 1.000 16.22479 871 VAL A O 1
ATOM 1096 N N . TYR A 1 146 ? 66.36552 18.03650 50.79837 1.000 14.38291 872 TYR A N 1
ATOM 1097 C CA . TYR A 1 146 ? 66.61685 19.40334 51.24011 1.000 14.77859 872 TYR A CA 1
ATOM 1098 C C . TYR A 1 146 ? 65.40598 19.94609 51.97937 1.000 16.19815 872 TYR A C 1
ATOM 1099 O O . TYR A 1 146 ? 64.26939 19.74806 51.54851 1.000 16.87351 872 TYR A O 1
ATOM 1108 N N . SER A 1 147 ? 65.65555 20.69093 53.05340 1.000 16.77213 873 SER A N 1
ATOM 1109 C CA . SER A 1 147 ? 64.63522 21.50384 53.70203 1.000 18.14978 873 SER A CA 1
ATOM 1110 C C . SER A 1 147 ? 65.03857 22.95881 53.51992 1.000 17.93121 873 SER A C 1
ATOM 1111 O O . SER A 1 147 ? 66.12558 23.36439 53.94985 1.000 19.82780 873 SER A O 1
ATOM 1114 N N . ILE A 1 148 ? 64.15546 23.74453 52.90989 1.000 17.41933 874 ILE A N 1
ATOM 1115 C CA . ILE A 1 148 ? 64.47206 25.08880 52.44279 1.000 17.53839 874 ILE A CA 1
ATOM 1116 C C . ILE A 1 148 ? 63.56522 26.11307 53.11201 1.000 18.50428 874 ILE A C 1
ATOM 1117 O O . ILE A 1 148 ? 62.33503 25.98095 53.08812 1.000 19.58789 874 ILE A O 1
ATOM 1122 N N . ASP A 1 149 ? 64.18250 27.13032 53.71052 1.000 19.61188 875 ASP A N 1
ATOM 1123 C CA . ASP A 1 149 ? 63.49210 28.32807 54.17367 1.000 21.16207 875 ASP A CA 1
ATOM 1124 C C . ASP A 1 149 ? 63.41455 29.23209 52.94894 1.000 21.34539 875 ASP A C 1
ATOM 1125 O O . ASP A 1 149 ? 64.43736 29.73361 52.47987 1.000 21.64028 875 ASP A O 1
ATOM 1130 N N . VAL A 1 150 ? 62.20878 29.41877 52.40731 1.000 20.50164 876 VAL A N 1
ATOM 1131 C CA . VAL A 1 150 ? 62.07147 30.17675 51.16777 1.000 20.26980 876 VAL A CA 1
ATOM 1132 C C . VAL A 1 150 ? 62.25961 31.66907 51.36507 1.000 22.12843 876 VAL A C 1
ATOM 1133 O O . VAL A 1 150 ? 62.41189 32.39756 50.38197 1.000 23.45851 876 VAL A O 1
ATOM 1137 N N . ASP A 1 151 ? 62.25852 32.14334 52.60639 1.000 23.70875 877 ASP A N 1
ATOM 1138 C CA . ASP A 1 151 ? 62.30478 33.57985 52.84171 1.000 26.59035 877 ASP A CA 1
ATOM 1139 C C . ASP A 1 151 ? 63.72091 34.13014 52.85195 1.000 28.34415 877 ASP A C 1
ATOM 1140 O O . ASP A 1 151 ? 63.96055 35.22694 52.33285 1.000 30.52069 877 ASP A O 1
ATOM 1145 N N . ALA A 1 152 ? 64.66236 33.39519 53.43894 1.000 27.07777 878 ALA A N 1
ATOM 1146 C CA . ALA A 1 152 ? 66.03827 33.88363 53.52839 1.000 28.06181 878 ALA A CA 1
ATOM 1147 C C . ALA A 1 152 ? 66.63441 34.21836 52.16452 1.000 28.87145 878 ALA A C 1
ATOM 1148 O O . ALA A 1 152 ? 67.07809 35.36334 51.96878 1.000 31.59917 878 ALA A O 1
ATOM 1150 N N . PRO A 1 153 ? 66.68663 33.29672 51.18560 1.000 27.16663 879 PRO A N 1
ATOM 1151 C CA . PRO A 1 153 ? 66.35026 31.86834 51.24483 1.000 25.25545 879 PRO A CA 1
ATOM 1152 C C . PRO A 1 153 ? 67.56209 31.08611 51.71735 1.000 24.84932 879 PRO A C 1
ATOM 1153 O O . PRO A 1 153 ? 68.69016 31.56163 51.61736 1.000 28.44172 879 PRO A O 1
ATOM 1157 N N . ARG A 1 154 ? 67.36662 29.87888 52.23659 1.000 23.93005 880 ARG A N 1
ATOM 1158 C CA . ARG A 1 154 ? 68.47392 29.11252 52.78450 1.000 25.38930 880 ARG A CA 1
ATOM 1159 C C . ARG A 1 154 ? 68.08390 27.64584 52.83359 1.000 22.18572 880 ARG A C 1
ATOM 1160 O O . ARG A 1 154 ? 66.93125 27.31724 53.12395 1.000 21.09743 880 ARG A O 1
ATOM 1168 N N . VAL A 1 155 ? 69.04978 26.77221 52.56125 1.000 21.17916 881 VAL A N 1
ATOM 1169 C CA . VAL A 1 155 ? 68.90254 25.35170 52.85708 1.000 18.94038 881 VAL A CA 1
ATOM 1170 C C . VAL A 1 155 ? 69.17604 25.19619 54.34927 1.000 21.04375 881 VAL A C 1
ATOM 1171 O O . VAL A 1 155 ? 70.30871 25.38910 54.80505 1.000 23.79688 881 VAL A O 1
ATOM 1175 N N . THR A 1 156 ? 68.13297 24.88454 55.12295 1.000 21.98513 882 THR A N 1
ATOM 1176 C CA . THR A 1 156 ? 68.32153 24.76509 56.56622 1.000 23.88715 882 THR A CA 1
ATOM 1177 C C . THR A 1 156 ? 68.93184 23.42253 56.94620 1.000 23.51470 882 THR A C 1
ATOM 1178 O O . THR A 1 156 ? 69.74356 23.35120 57.87542 1.000 27.58632 882 THR A O 1
ATOM 1182 N N . PHE A 1 157 ? 68.55579 22.35460 56.24593 1.000 22.90048 883 PHE A N 1
ATOM 1183 C CA . PHE A 1 157 ? 69.27019 21.09112 56.35362 1.000 22.51232 883 PHE A CA 1
ATOM 1184 C C . PHE A 1 157 ? 69.16321 20.35224 55.02840 1.000 19.36054 883 PHE A C 1
ATOM 1185 O O . PHE A 1 157 ? 68.23035 20.56246 54.24862 1.000 18.74305 883 PHE A O 1
ATOM 1193 N N . TRP A 1 158 ? 70.12635 19.47022 54.78786 1.000 18.62383 884 TRP A N 1
ATOM 1194 C CA . TRP A 1 158 ? 70.05271 18.57151 53.64871 1.000 17.17352 884 TRP A CA 1
ATOM 1195 C C . TRP A 1 158 ? 70.86542 17.32008 53.96264 1.000 17.59362 884 TRP A C 1
ATOM 1196 O O . TRP A 1 158 ? 71.76086 17.33054 54.81530 1.000 19.95149 884 TRP A O 1
ATOM 1207 N N . PHE A 1 159 ? 70.53215 16.22915 53.27615 1.000 16.71131 885 PHE A N 1
ATOM 1208 C CA . PHE A 1 159 ? 71.30105 14.99839 53.40830 1.000 16.68138 885 PHE A CA 1
ATOM 1209 C C . PHE A 1 159 ? 71.19417 14.17185 52.13402 1.000 16.66483 885 PHE A C 1
ATOM 1210 O O . PHE A 1 159 ? 70.41521 14.47632 51.22861 1.000 16.62123 885 PHE A O 1
ATOM 1218 N N . ASP A 1 160 ? 71.98450 13.10275 52.08758 1.000 17.25914 886 ASP A N 1
ATOM 1219 C CA . ASP A 1 160 ? 72.07773 12.21619 50.93595 1.000 17.32703 886 ASP A CA 1
ATOM 1220 C C . ASP A 1 160 ? 71.39280 10.90143 51.29683 1.000 17.52509 886 ASP A C 1
ATOM 1221 O O . ASP A 1 160 ? 71.85099 10.18465 52.19511 1.000 19.36675 886 ASP A O 1
ATOM 1226 N N . ALA A 1 161 ? 70.29239 10.59529 50.60660 1.000 16.80716 887 ALA A N 1
ATOM 1227 C CA . ALA A 1 161 ? 69.54609 9.35353 50.79229 1.000 16.62573 887 ALA A CA 1
ATOM 1228 C C . ALA A 1 161 ? 69.95034 8.26309 49.80391 1.000 17.95121 887 ALA A C 1
ATOM 1229 O O . ALA A 1 161 ? 69.40568 7.15815 49.86452 1.000 19.09330 887 ALA A O 1
ATOM 1231 N N . SER A 1 162 ? 70.93671 8.51907 48.93853 1.000 18.46115 888 SER A N 1
ATOM 1232 C CA . SER A 1 162 ? 71.18716 7.63752 47.79873 1.000 18.91888 888 SER A CA 1
ATOM 1233 C C . SER A 1 162 ? 71.76435 6.27144 48.15707 1.000 19.96787 888 SER A C 1
ATOM 1234 O O . SER A 1 162 ? 71.73609 5.38376 47.30080 1.000 22.29945 888 SER A O 1
ATOM 1237 N N . THR A 1 163 ? 72.26544 6.05873 49.37726 1.000 21.15529 889 THR A N 1
ATOM 1238 C CA . THR A 1 163 ? 72.72218 4.71138 49.72443 1.000 22.02163 889 THR A CA 1
ATOM 1239 C C . THR A 1 163 ? 71.55996 3.72273 49.71973 1.000 22.43125 889 THR A C 1
ATOM 1240 O O . THR A 1 163 ? 71.70795 2.57403 49.28294 1.000 25.30629 889 THR A O 1
ATOM 1244 N N . GLN A 1 164 ? 70.39226 4.15290 50.19280 1.000 21.36416 890 GLN A N 1
ATOM 1245 C CA . GLN A 1 164 ? 69.21799 3.29474 50.26243 1.000 21.01284 890 GLN A CA 1
ATOM 1246 C C . GLN A 1 164 ? 68.21857 3.57936 49.15279 1.000 20.02306 890 GLN A C 1
ATOM 1247 O O . GLN A 1 164 ? 67.60155 2.64575 48.62595 1.000 22.16618 890 GLN A O 1
ATOM 1253 N N . LEU A 1 165 ? 68.04171 4.84768 48.79117 1.000 18.96964 891 LEU A N 1
ATOM 1254 C CA . LEU A 1 165 ? 66.92193 5.26170 47.95562 1.000 19.26497 891 LEU A CA 1
ATOM 1255 C C . LEU A 1 165 ? 67.20889 4.98397 46.48252 1.000 19.92054 891 LEU A C 1
ATOM 1256 O O . LEU A 1 165 ? 68.20745 5.46504 45.92929 1.000 22.40011 891 LEU A O 1
ATOM 1261 N N . GLY A 1 166 ? 66.33633 4.20075 45.84959 1.000 20.11252 892 GLY A N 1
ATOM 1262 C CA . GLY A 1 166 ? 66.45589 3.94299 44.42492 1.000 20.40824 892 GLY A CA 1
ATOM 1263 C C . GLY A 1 166 ? 65.88579 5.04957 43.55942 1.000 2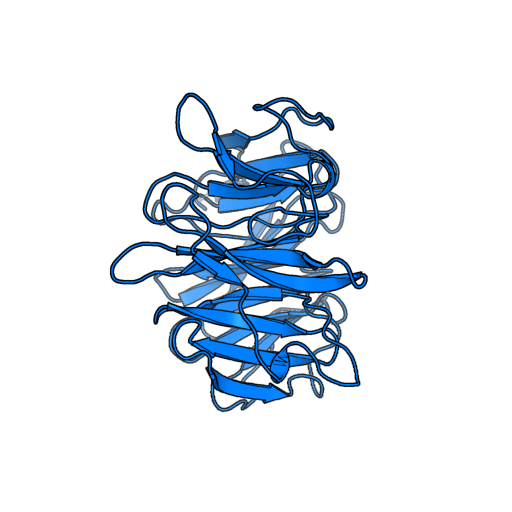0.14922 892 GLY A C 1
ATOM 1264 O O . GLY A 1 166 ? 66.59121 5.62242 42.72911 1.000 23.40139 892 GLY A O 1
ATOM 1265 N N . GLU A 1 167 ? 64.59944 5.34880 43.72966 1.000 19.08622 893 GLU A N 1
ATOM 1266 C CA . GLU A 1 167 ? 63.95870 6.42849 42.98402 1.000 19.32020 893 GLU A CA 1
ATOM 1267 C C . GLU A 1 167 ? 62.81231 6.96034 43.82870 1.000 17.49685 893 GLU A C 1
ATOM 1268 O O . GLU A 1 167 ? 61.85955 6.22650 44.10562 1.000 17.67638 893 GLU A O 1
ATOM 1274 N N . ALA A 1 168 ? 62.89174 8.22257 44.24462 1.000 17.30759 894 ALA A N 1
ATOM 1275 C CA . ALA A 1 168 ? 61.79701 8.80204 45.01801 1.000 16.06480 894 ALA A CA 1
ATOM 1276 C C . ALA A 1 168 ? 60.60237 9.08606 44.12585 1.000 16.70918 894 ALA A C 1
ATOM 1277 O O . ALA A 1 168 ? 60.75359 9.53784 42.98941 1.000 18.16853 894 ALA A O 1
ATOM 1279 N N . SER A 1 169 ? 59.40128 8.84744 44.66010 1.000 15.84870 895 SER A N 1
ATOM 1280 C CA . SER A 1 169 ? 58.16696 9.24510 43.98873 1.000 15.31278 895 SER A CA 1
ATOM 1281 C C . SER A 1 169 ? 57.32705 10.23995 44.78185 1.000 15.18506 895 SER A C 1
ATOM 1282 O O . SER A 1 169 ? 56.48133 10.92034 44.18910 1.000 15.85593 895 SER A O 1
ATOM 1285 N N . ASP A 1 170 ? 57.53672 10.34643 46.09115 1.000 15.09762 896 ASP A N 1
ATOM 1286 C CA . ASP A 1 170 ? 56.78401 11.24278 46.96364 1.000 14.43498 896 ASP A CA 1
ATOM 1287 C C . ASP A 1 170 ? 57.53031 11.30425 48.28870 1.000 14.47413 896 ASP A C 1
ATOM 1288 O O . ASP A 1 170 ? 58.44304 10.51093 48.54676 1.000 14.60978 896 ASP A O 1
ATOM 1293 N N . VAL A 1 171 ? 57.15281 12.27085 49.11955 1.000 13.92234 897 VAL A N 1
ATOM 1294 C CA . VAL A 1 171 ? 57.81435 12.47736 50.40243 1.000 14.32285 897 VAL A CA 1
ATOM 1295 C C . VAL A 1 171 ? 56.81916 13.11545 51.35749 1.000 14.78248 897 VAL A C 1
ATOM 1296 O O . VAL A 1 171 ? 55.92040 13.85822 50.94528 1.000 15.81364 897 VAL A O 1
ATOM 1300 N N . ALA A 1 172 ? 56.99175 12.81571 52.64295 1.000 15.87177 898 ALA A N 1
ATOM 1301 C CA . ALA A 1 172 ? 56.22699 13.43555 53.71040 1.000 17.51685 898 ALA A CA 1
ATOM 1302 C C . ALA A 1 172 ? 57.12900 13.52826 54.92959 1.000 18.43889 898 ALA A C 1
ATOM 1303 O O . ALA A 1 172 ? 58.06613 12.74332 55.08687 1.000 19.77590 898 ALA A O 1
ATOM 1305 N N . MET A 1 173 ? 56.85074 14.49798 55.78745 1.000 18.90876 899 MET A N 1
ATOM 1306 C CA . MET A 1 173 ? 57.58913 14.65536 57.03128 1.000 20.21189 899 MET A CA 1
ATOM 1307 C C . MET A 1 173 ? 56.60626 14.72473 58.18882 1.000 21.78108 899 MET A C 1
ATOM 1308 O O . MET A 1 173 ? 55.59051 15.42251 58.11194 1.000 23.64928 899 MET A O 1
ATOM 1313 N N . PHE A 1 174 ? 56.91657 13.99771 59.26010 1.000 20.50576 900 PHE A N 1
ATOM 1314 C CA . PHE A 1 174 ? 56.09486 13.96097 60.46263 1.000 21.72072 900 PHE A CA 1
ATOM 1315 C C . PHE A 1 174 ? 57.04042 13.90013 61.65021 1.000 24.60811 900 PHE A C 1
ATOM 1316 O O . PHE A 1 174 ? 57.92038 13.03530 61.69026 1.000 24.20764 900 PHE A O 1
ATOM 1324 N N . ASP A 1 175 ? 56.87025 14.81450 62.60209 1.000 29.03601 901 ASP A N 1
ATOM 1325 C CA . ASP A 1 175 ? 57.85374 15.00209 63.68459 1.000 33.81128 901 ASP A CA 1
ATOM 1326 C C . ASP A 1 175 ? 59.20964 15.29221 63.04251 1.000 34.25400 901 ASP A C 1
ATOM 1327 O O . ASP A 1 175 ? 59.30202 16.17295 62.17277 1.000 35.63098 901 ASP A O 1
ATOM 1332 N N . ASN A 1 176 ? 60.27532 14.59602 63.42244 1.000 36.67503 902 ASN A N 1
ATOM 1333 C CA . ASN A 1 176 ? 61.59171 14.81357 62.84554 1.000 37.81489 902 ASN A CA 1
ATOM 1334 C C . ASN A 1 176 ? 61.93041 13.77362 61.79297 1.000 33.84432 902 ASN A C 1
ATOM 1335 O O . ASN A 1 176 ? 63.10296 13.62408 61.43107 1.000 35.48350 902 ASN A O 1
ATOM 1340 N N . LEU A 1 177 ? 60.93583 13.04328 61.29973 1.000 27.14531 903 LEU A N 1
ATOM 1341 C CA . LEU A 1 177 ? 61.19149 11.94568 60.38762 1.000 24.67070 903 LEU A CA 1
ATOM 1342 C C . LEU A 1 177 ? 60.67699 12.25736 58.99454 1.000 21.41739 903 LEU A C 1
ATOM 1343 O O . LEU A 1 177 ? 59.60774 12.85549 58.82183 1.000 20.57065 903 LEU A O 1
ATOM 1348 N N . ILE A 1 178 ? 61.45706 11.82863 58.01227 1.000 20.73027 904 ILE A N 1
ATOM 1349 C CA . ILE A 1 178 ? 61.18733 12.04992 56.60350 1.000 18.91108 904 ILE A CA 1
ATOM 1350 C C . ILE A 1 178 ? 60.95684 10.69079 55.96694 1.000 18.55306 904 ILE A C 1
ATOM 1351 O O . ILE A 1 178 ? 61.78743 9.78535 56.10472 1.000 18.94937 904 ILE A O 1
ATOM 1356 N N . TYR A 1 179 ? 59.81653 10.54884 55.29725 1.000 17.09431 905 TYR A N 1
ATOM 1357 C CA . TYR A 1 179 ? 59.37001 9.29713 54.69824 1.000 16.35887 905 TYR A CA 1
ATOM 1358 C C . TYR A 1 179 ? 59.34798 9.48628 53.18892 1.000 15.85961 905 TYR A C 1
ATOM 1359 O O . TYR A 1 179 ? 58.64979 10.37726 52.68270 1.000 17.05218 905 TYR A O 1
ATOM 1368 N N . ILE A 1 180 ? 60.06898 8.63134 52.46749 1.000 15.36630 906 ILE A N 1
ATOM 1369 C CA . ILE A 1 180 ? 60.20910 8.75935 51.01851 1.000 14.73161 906 ILE A CA 1
ATOM 1370 C C . ILE A 1 180 ? 59.74731 7.45715 50.38117 1.000 14.70467 906 ILE A C 1
ATOM 1371 O O . ILE A 1 180 ? 60.27945 6.38412 50.69586 1.000 16.31717 906 ILE A O 1
ATOM 1376 N N . THR A 1 181 ? 58.76738 7.53906 49.48463 1.000 14.69212 907 THR A N 1
ATOM 1377 C CA . THR A 1 181 ? 58.39533 6.34593 48.73403 1.000 14.98438 907 THR A CA 1
ATOM 1378 C C . THR A 1 181 ? 59.44174 6.05563 47.66933 1.000 15.13767 907 THR A C 1
ATOM 1379 O O . THR A 1 181 ? 59.86053 6.94865 46.92386 1.000 16.12894 907 THR A O 1
ATOM 1383 N N . ASP A 1 182 ? 59.86823 4.80457 47.61302 1.000 15.33097 908 ASP A N 1
ATOM 1384 C CA . ASP A 1 182 ? 60.91202 4.35231 46.70945 1.000 16.81815 908 ASP A CA 1
ATOM 1385 C C . ASP A 1 182 ? 60.24162 3.51162 45.62811 1.000 16.52485 908 ASP A C 1
ATOM 1386 O O . ASP A 1 182 ? 59.91787 2.33785 45.84209 1.000 17.27539 908 ASP A O 1
ATOM 1391 N N . PHE A 1 183 ? 60.07381 4.11713 44.45459 1.000 17.23377 909 PHE A N 1
ATOM 1392 C CA . PHE A 1 183 ? 59.40927 3.47651 43.32597 1.000 17.48614 909 PHE A CA 1
ATOM 1393 C C . PHE A 1 183 ? 60.23440 2.33437 42.75488 1.000 18.78150 909 PHE A C 1
ATOM 1394 O O . PHE A 1 183 ? 59.67396 1.43228 42.11999 1.000 21.46396 909 PHE A O 1
ATOM 1402 N N . LYS A 1 184 ? 61.55151 2.36159 42.95862 1.000 19.74298 910 LYS A N 1
ATOM 1403 C CA . LYS A 1 184 ? 62.42664 1.31172 42.44713 1.000 21.64304 910 LYS A CA 1
ATOM 1404 C C . LYS A 1 184 ? 62.47941 0.10587 43.37990 1.000 21.99105 910 LYS A C 1
ATOM 1405 O O . LYS A 1 184 ? 62.49887 -1.03841 42.91474 1.000 24.65790 910 LYS A O 1
ATOM 1411 N N . HIS A 1 185 ? 62.51083 0.33198 44.69334 1.000 20.54869 911 HIS A N 1
ATOM 1412 C CA . HIS A 1 185 ? 62.69767 -0.75040 45.65228 1.000 20.67261 911 HIS A CA 1
ATOM 1413 C C . HIS A 1 185 ? 61.41677 -1.18383 46.34704 1.000 20.09967 911 HIS A C 1
ATOM 1414 O O . HIS A 1 185 ? 61.46427 -2.08472 47.19055 1.000 21.99308 911 HIS A O 1
ATOM 1421 N N . HIS A 1 186 ? 60.28043 -0.57082 46.01155 1.000 18.60313 912 HIS A N 1
ATOM 1422 C CA . HIS A 1 186 ? 58.96247 -1.03794 46.45506 1.000 17.27086 912 HIS A CA 1
ATOM 1423 C C . HIS A 1 186 ? 58.80456 -0.94287 47.97028 1.000 17.53541 912 HIS A C 1
ATOM 1424 O O . HIS A 1 186 ? 58.39693 -1.89367 48.63556 1.000 18.97869 912 HIS A O 1
ATOM 1431 N N . CYS A 1 187 ? 59.10920 0.22844 48.51231 1.000 18.52948 913 CYS A N 1
ATOM 1432 C CA . CYS A 1 187 ? 59.13359 0.40363 49.95782 1.000 17.28010 913 CYS A CA 1
ATOM 1433 C C . CYS A 1 187 ? 59.17045 1.89239 50.27484 1.000 17.24042 913 CYS A C 1
ATOM 1434 O O . CYS A 1 187 ? 59.19456 2.74202 49.37858 1.000 17.51669 913 CYS A O 1
ATOM 1437 N N . VAL A 1 188 ? 59.18549 2.19270 51.57272 1.000 17.66051 914 VAL A N 1
ATOM 1438 C CA . VAL A 1 188 ? 59.34895 3.54304 52.10201 1.000 17.50463 914 VAL A CA 1
ATOM 1439 C C . VAL A 1 188 ? 60.68467 3.58802 52.82826 1.000 17.47218 914 VAL A C 1
ATOM 1440 O O . VAL A 1 188 ? 60.97638 2.70200 53.63632 1.000 18.78004 914 VAL A O 1
ATOM 1444 N N . GLN A 1 189 ? 61.50128 4.60261 52.53697 1.000 17.80298 915 GLN A N 1
ATOM 1445 C CA . GLN A 1 189 ? 62.73923 4.85856 53.27701 1.000 18.15100 915 GLN A CA 1
ATOM 1446 C C . GLN A 1 189 ? 62.48466 5.95109 54.30787 1.000 18.60145 915 GLN A C 1
ATOM 1447 O O . GLN A 1 189 ? 61.89615 6.98723 53.98343 1.000 18.62384 915 GLN A O 1
ATOM 1453 N N . VAL A 1 190 ? 62.92954 5.72838 55.54329 1.000 18.64115 916 VAL A N 1
ATOM 1454 C CA . VAL A 1 190 ? 62.66163 6.64035 56.65412 1.000 18.94866 916 VAL A CA 1
ATOM 1455 C C . VAL A 1 190 ? 63.97414 7.16175 57.22825 1.000 19.02120 916 VAL A C 1
ATOM 1456 O O . VAL A 1 190 ? 64.86007 6.37043 57.57797 1.000 20.50646 916 VAL A O 1
ATOM 1460 N N . TYR A 1 191 ? 64.07183 8.49347 57.37166 1.000 19.04043 917 TYR A N 1
ATOM 1461 C CA . TYR A 1 191 ? 65.27505 9.18323 57.83548 1.000 18.63942 917 TYR A CA 1
ATOM 1462 C C . TYR A 1 191 ? 64.93550 10.20953 58.90935 1.000 21.11478 917 TYR A C 1
ATOM 1463 O O . TYR A 1 191 ? 63.83346 10.75468 58.94097 1.000 23.22644 917 TYR A O 1
ATOM 1472 N N . THR A 1 192 ? 65.90738 10.49266 59.77850 1.000 22.35707 918 THR A N 1
ATOM 1473 C CA . THR A 1 192 ? 65.81446 11.69135 60.60108 1.000 23.68778 918 THR A CA 1
ATOM 1474 C C . THR A 1 192 ? 66.23199 12.91575 59.78455 1.000 25.70261 918 THR A C 1
ATOM 1475 O O . THR A 1 192 ? 66.85036 12.80715 58.72221 1.000 24.39814 918 THR A O 1
ATOM 1479 N N A SER A 1 193 ? 65.89044 14.10115 60.29433 0.581 27.59735 919 SER A N 1
ATOM 1480 N N B SER A 1 193 ? 65.88464 14.09517 60.31018 0.419 27.42652 919 SER A N 1
ATOM 1481 C CA A SER A 1 193 ? 66.29440 15.32215 59.60389 0.581 29.89369 919 SER A CA 1
ATOM 1482 C CA B SER A 1 193 ? 66.28585 15.34588 59.67350 0.419 29.34876 919 SER A CA 1
ATOM 1483 C C A SER A 1 193 ? 67.80555 15.51595 59.60887 0.581 31.09101 919 SER A C 1
ATOM 1484 C C B SER A 1 193 ? 67.79920 15.45973 59.57670 0.419 30.62103 919 SER A C 1
ATOM 1485 O O A SER A 1 193 ? 68.32547 16.26996 58.77889 0.581 31.87051 919 SER A O 1
ATOM 1486 O O B SER A 1 193 ? 68.31897 16.09296 58.64970 0.419 31.00689 919 SER A O 1
ATOM 1491 N N . GLU A 1 194 ? 68.51990 14.85583 60.51748 1.000 31.07886 920 GLU A N 1
ATOM 1492 C CA . GLU A 1 194 ? 69.97345 14.84544 60.47911 1.000 32.88990 920 GLU A CA 1
ATOM 1493 C C . GLU A 1 194 ? 70.52780 13.87227 59.44732 1.000 31.45749 920 GLU A C 1
ATOM 1494 O O . GLU A 1 194 ? 71.75245 13.75499 59.32062 1.000 32.39825 920 GLU A O 1
ATOM 1500 N N . GLY A 1 195 ? 69.66541 13.17858 58.70923 1.000 30.25500 921 GLY A N 1
ATOM 1501 C CA . GLY A 1 195 ? 70.09962 12.31158 57.63903 1.000 29.53021 921 GLY A CA 1
ATOM 1502 C C . GLY A 1 195 ? 70.39668 10.88732 58.03373 1.000 28.60942 921 GLY A C 1
ATOM 1503 O O . GLY A 1 195 ? 70.94359 10.13860 57.21779 1.000 30.49007 921 GLY A O 1
ATOM 1504 N N . LYS A 1 196 ? 70.05908 10.48239 59.24960 1.000 26.53750 922 LYS A N 1
ATOM 1505 C CA . LYS A 1 196 ? 70.30314 9.11154 59.66322 1.000 26.50192 922 LYS A CA 1
ATOM 1506 C C . LYS A 1 196 ? 69.18955 8.22355 59.12744 1.000 24.73210 922 LYS A C 1
ATOM 1507 O O . LYS A 1 196 ? 68.00576 8.51151 59.32506 1.000 23.94221 922 LYS A O 1
ATOM 1513 N N . PHE A 1 197 ? 69.56960 7.15818 58.43038 1.000 24.50237 923 PHE A N 1
ATOM 1514 C CA . PHE A 1 197 ? 68.59381 6.17830 57.98080 1.000 24.66341 923 PHE A CA 1
ATOM 1515 C C . PHE A 1 197 ? 68.10688 5.36217 59.17184 1.000 24.84813 923 PHE A C 1
ATOM 1516 O O . PHE A 1 197 ? 68.91154 4.81563 59.93147 1.000 26.65841 923 PHE A O 1
ATOM 1524 N N . ILE A 1 198 ? 66.79109 5.28390 59.33455 1.000 25.57982 924 ILE A N 1
ATOM 1525 C CA . ILE A 1 198 ? 66.17291 4.60719 60.47187 1.000 27.50721 924 ILE A CA 1
ATOM 1526 C C . ILE A 1 198 ? 65.66231 3.22765 60.09094 1.000 28.27177 924 ILE A C 1
ATOM 1527 O O . ILE A 1 198 ? 65.98675 2.23473 60.74226 1.000 31.03780 924 ILE A O 1
ATOM 1532 N N . ARG A 1 199 ? 64.84985 3.14734 59.04295 1.000 26.29985 925 ARG A N 1
ATOM 1533 C CA . ARG A 1 199 ? 64.19375 1.89078 58.71965 1.000 27.80750 925 ARG A CA 1
ATOM 1534 C C . ARG A 1 199 ? 63.57050 2.01431 57.34355 1.000 25.29528 925 ARG A C 1
ATOM 1535 O O . ARG A 1 199 ? 63.40513 3.11503 56.80748 1.000 24.80247 925 ARG A O 1
ATOM 1543 N N . LYS A 1 200 ? 63.22748 0.86620 56.77960 1.000 25.94350 926 LYS A N 1
ATOM 1544 C CA A LYS A 1 200 ? 62.36608 0.77680 55.61197 0.442 25.13637 926 LYS A CA 1
ATOM 1545 C CA B LYS A 1 200 ? 62.34185 0.83582 55.63455 0.558 25.44015 926 LYS A CA 1
ATOM 1546 C C . LYS A 1 200 ? 61.02778 0.18069 56.03278 1.000 24.36439 926 LYS A C 1
ATOM 1547 O O . LYS A 1 200 ? 60.97308 -0.65729 56.93692 1.000 27.42309 926 LYS A O 1
ATOM 1558 N N . MET A 1 201 ? 59.95233 0.62588 55.38760 1.000 22.43099 927 MET A N 1
ATOM 1559 C CA . MET A 1 201 ? 58.62179 0.05947 55.56708 1.000 21.51905 927 MET A CA 1
ATOM 1560 C C . MET A 1 201 ? 58.15332 -0.50116 54.23919 1.000 20.39014 927 MET A C 1
ATOM 1561 O O . MET A 1 201 ? 58.44289 0.05670 53.18099 1.000 20.99607 927 MET A O 1
ATOM 1566 N N . GLY A 1 202 ? 57.38805 -1.57754 54.30226 1.000 20.35957 928 GLY A N 1
ATOM 1567 C CA . GLY A 1 202 ? 56.84419 -2.16350 53.10146 1.000 21.29867 928 GLY A CA 1
ATOM 1568 C C . GLY A 1 202 ? 57.86022 -3.02724 52.38828 1.000 21.19847 928 GLY A C 1
ATOM 1569 O O . GLY A 1 202 ? 58.98552 -3.24263 52.84165 1.000 22.76395 928 GLY A O 1
ATOM 1570 N N . GLU A 1 203 ? 57.43799 -3.53588 51.23614 1.000 21.66956 929 GLU A N 1
ATOM 1571 C CA . GLU A 1 203 ? 58.21427 -4.50073 50.46398 1.000 23.29966 929 GLU A CA 1
ATOM 1572 C C . GLU A 1 203 ? 57.43260 -4.80866 49.19448 1.000 22.53505 929 GLU A C 1
ATOM 1573 O O . GLU A 1 203 ? 56.25447 -4.43618 49.09839 1.000 21.04857 929 GLU A O 1
ATOM 1579 N N . PRO A 1 204 ? 58.04729 -5.46781 48.20362 1.000 23.13700 930 PRO A N 1
ATOM 1580 C CA . PRO A 1 204 ? 57.33696 -5.72238 46.93831 1.000 23.82291 930 PRO A CA 1
ATOM 1581 C C . PRO A 1 204 ? 55.96598 -6.36138 47.08616 1.000 24.32511 930 PRO A C 1
ATOM 1582 O O . PRO A 1 204 ? 55.04658 -5.99011 46.34447 1.000 24.85135 930 PRO A O 1
ATOM 1586 N N . SER A 1 205 ? 55.78828 -7.29124 48.03028 1.000 24.24608 931 SER A N 1
ATOM 1587 C CA . SER A 1 205 ? 54.49560 -7.95223 48.17385 1.000 24.93744 931 SER A CA 1
ATOM 1588 C C . SER A 1 205 ? 53.42922 -7.06366 48.80285 1.000 25.21621 931 SER A C 1
ATOM 1589 O O . SER A 1 205 ? 52.25050 -7.43519 48.77223 1.000 27.48728 931 SER A O 1
ATOM 1592 N N . GLN A 1 206 ? 53.80366 -5.92403 49.38357 1.000 22.28065 932 GLN A N 1
ATOM 1593 C CA . GLN A 1 206 ? 52.84834 -5.06475 50.07327 1.000 21.27369 932 GLN A CA 1
ATOM 1594 C C . GLN A 1 206 ? 52.70434 -3.70035 49.42858 1.000 18.25890 932 GLN A C 1
ATOM 1595 O O . GLN A 1 206 ? 51.59073 -3.17885 49.34227 1.000 19.81472 932 GLN A O 1
ATOM 1601 N N . THR A 1 207 ? 53.81415 -3.09702 48.99748 1.000 17.20215 933 THR A N 1
ATOM 1602 C CA . THR A 1 207 ? 53.84668 -1.73539 48.45856 1.000 16.73267 933 THR A CA 1
ATOM 1603 C C . THR A 1 207 ? 54.60193 -1.73238 47.13272 1.000 16.53506 933 THR A C 1
ATOM 1604 O O . THR A 1 207 ? 55.66947 -1.11882 47.01363 1.000 17.43686 933 THR A O 1
ATOM 1608 N N . PRO A 1 208 ? 54.07534 -2.40773 46.11085 1.000 16.77499 934 PRO A N 1
ATOM 1609 C CA . PRO A 1 208 ? 54.73902 -2.38630 44.80145 1.000 17.54561 934 PRO A CA 1
ATOM 1610 C C . PRO A 1 208 ? 54.55458 -1.03658 44.12154 1.000 16.77755 934 PRO A C 1
ATOM 1611 O O . PRO A 1 208 ? 53.46733 -0.44983 44.15163 1.000 17.30897 934 PRO A O 1
ATOM 1615 N N . TYR A 1 209 ? 55.63106 -0.54792 43.50346 1.000 16.71295 935 TYR A N 1
ATOM 1616 C CA . TYR A 1 209 ? 55.61200 0.68286 42.71941 1.000 16.72582 935 TYR A CA 1
ATOM 1617 C C . TYR A 1 209 ? 54.89969 1.84676 43.42055 1.000 15.60108 935 TYR A C 1
ATOM 1618 O O . TYR A 1 209 ? 53.98201 2.44980 42.85915 1.000 17.12042 935 TYR A O 1
ATOM 1627 N N . PRO A 1 210 ? 55.30297 2.19146 44.64517 1.000 14.87540 936 PRO A N 1
ATOM 1628 C CA . PRO A 1 210 ? 54.56443 3.22503 45.38800 1.000 14.65050 936 PRO A CA 1
ATOM 1629 C C . PRO A 1 210 ? 54.73323 4.59766 44.75626 1.000 14.84845 936 PRO A C 1
ATOM 1630 O O . PRO A 1 210 ? 55.83633 4.98168 44.34781 1.000 15.26811 936 PRO A O 1
ATOM 1634 N N . ILE A 1 211 ? 53.63348 5.35077 44.71899 1.000 14.46814 937 ILE A N 1
ATOM 1635 C CA . ILE A 1 211 ? 53.59143 6.66102 44.07779 1.000 14.75262 937 ILE A CA 1
ATOM 1636 C C . ILE A 1 211 ? 53.13677 7.78107 45.00614 1.000 14.42015 937 ILE A C 1
ATOM 1637 O O . ILE A 1 211 ? 53.10300 8.94140 44.58366 1.000 15.10034 937 ILE A O 1
ATOM 1642 N N . GLY A 1 212 ? 52.79890 7.48369 46.25728 1.000 13.92932 938 GLY A N 1
ATOM 1643 C CA . GLY A 1 212 ? 52.32709 8.52397 47.15184 1.000 14.07891 938 GLY A CA 1
ATOM 1644 C C . GLY A 1 212 ? 52.42669 8.08884 48.59103 1.000 13.84751 938 GLY A C 1
ATOM 1645 O O . GLY A 1 212 ? 52.33019 6.90000 48.90439 1.000 14.74318 938 GLY A O 1
ATOM 1646 N N . ILE A 1 213 ? 52.62643 9.05992 49.47241 1.000 14.58617 939 ILE A N 1
ATOM 1647 C CA . ILE A 1 213 ? 52.73193 8.78456 50.89805 1.000 14.98756 939 ILE A CA 1
ATOM 1648 C C . ILE A 1 213 ? 52.20929 9.97625 51.68575 1.000 14.63766 939 ILE A C 1
ATOM 1649 O O . ILE A 1 213 ? 52.39218 11.13212 51.29592 1.000 14.89080 939 ILE A O 1
ATOM 1654 N N . ASP A 1 214 ? 51.55512 9.68700 52.80550 1.000 13.92553 940 ASP A N 1
ATOM 1655 C CA . ASP A 1 214 ? 51.26841 10.71926 53.78864 1.000 14.10221 940 ASP A CA 1
ATOM 1656 C C . ASP A 1 214 ? 51.25374 10.06972 55.16210 1.000 14.91246 940 ASP A C 1
ATOM 1657 O O . ASP A 1 214 ? 51.21806 8.84154 55.28952 1.000 15.74871 940 ASP A O 1
ATOM 1662 N N . VAL A 1 215 ? 51.32377 10.90536 56.19159 1.000 16.83942 941 VAL A N 1
ATOM 1663 C CA . VAL A 1 215 ? 51.30972 10.44821 57.57459 1.000 16.73628 941 VAL A CA 1
ATOM 1664 C C . VAL A 1 215 ? 50.11022 11.05627 58.27738 1.000 17.04645 941 VAL A C 1
ATOM 1665 O O . VAL A 1 215 ? 49.87990 12.27045 58.19523 1.000 18.42430 941 VAL A O 1
ATOM 1669 N N . SER A 1 216 ? 49.33983 10.20761 58.94710 1.000 18.16438 942 SER A N 1
ATOM 1670 C CA . SER A 1 216 ? 48.14909 10.66247 59.64062 1.000 18.36410 942 SER A CA 1
ATOM 1671 C C . SER A 1 216 ? 48.51865 11.42717 60.90816 1.000 18.60242 942 SER A C 1
ATOM 1672 O O . SER A 1 216 ? 49.66733 11.42966 61.36398 1.000 19.80111 942 SER A O 1
ATOM 1675 N N . LYS A 1 217 ? 47.50471 12.07803 61.48585 1.000 21.05794 943 LYS A N 1
ATOM 1676 C CA . LYS A 1 217 ? 47.69408 12.82781 62.72419 1.000 22.52631 943 LYS A CA 1
ATOM 1677 C C . LYS A 1 217 ? 48.15848 11.93949 63.87346 1.000 23.07396 943 LYS A C 1
ATOM 1678 O O . LYS A 1 217 ? 48.75930 12.44125 64.83201 1.000 26.02522 943 LYS A O 1
ATOM 1684 N N . ALA A 1 218 ? 47.92288 10.63235 63.78860 1.000 21.81968 944 ALA A N 1
ATOM 1685 C CA . ALA A 1 218 ? 48.38421 9.69302 64.79835 1.000 21.91737 944 ALA A CA 1
ATOM 1686 C C . ALA A 1 218 ? 49.68218 8.99713 64.40350 1.000 22.18997 944 ALA A C 1
ATOM 1687 O O . ALA A 1 218 ? 50.11295 8.06910 65.09304 1.000 23.89432 944 ALA A O 1
ATOM 1689 N N . GLY A 1 219 ? 50.31836 9.42308 63.31561 1.000 19.64720 945 GLY A N 1
ATOM 1690 C CA . GLY A 1 219 ? 51.58533 8.84358 62.91715 1.000 19.32095 945 GLY A CA 1
ATOM 1691 C C . GLY A 1 219 ? 51.50254 7.60242 62.05195 1.000 19.29488 945 GLY A C 1
ATOM 1692 O O . GLY A 1 219 ? 52.54294 6.99692 61.76595 1.000 19.96259 945 GLY A O 1
ATOM 1693 N N . GLU A 1 220 ? 50.31032 7.19198 61.63028 1.000 19.02581 946 GLU A N 1
ATOM 1694 C CA . GLU A 1 220 ? 50.21706 6.04878 60.73462 1.000 19.10149 946 GLU A CA 1
ATOM 1695 C C . GLU A 1 220 ? 50.65085 6.46153 59.33025 1.000 17.56524 946 GLU A C 1
ATOM 1696 O O . GLU A 1 220 ? 50.40416 7.58750 58.88516 1.000 19.06820 946 GLU A O 1
ATOM 1702 N N . VAL A 1 221 ? 51.32025 5.55234 58.63471 1.000 16.73508 947 VAL A N 1
ATOM 1703 C CA . VAL A 1 221 ? 51.91966 5.84712 57.33558 1.000 16.14348 947 VAL A CA 1
ATOM 1704 C C . VAL A 1 221 ? 51.05281 5.21903 56.25679 1.000 15.38754 947 VAL A C 1
ATOM 1705 O O . VAL A 1 221 ? 50.81115 4.00935 56.27504 1.000 16.80720 947 VAL A O 1
ATOM 1709 N N . LEU A 1 222 ? 50.57596 6.03751 55.32457 1.000 15.20992 948 LEU A N 1
ATOM 1710 C CA . LEU A 1 222 ? 49.72266 5.58144 54.23346 1.000 15.31434 948 LEU A CA 1
ATOM 1711 C C . LEU A 1 222 ? 50.52715 5.63882 52.94286 1.000 13.73645 948 LEU A C 1
ATOM 1712 O O . LEU A 1 222 ? 51.12658 6.67635 52.63275 1.000 15.14012 948 LEU A O 1
ATOM 1717 N N . VAL A 1 223 ? 50.52751 4.53853 52.18597 1.000 14.43505 949 VAL A N 1
ATOM 1718 C CA . VAL A 1 223 ? 51.35333 4.39723 50.98689 1.000 14.67228 949 VAL A CA 1
ATOM 1719 C C . VAL A 1 223 ? 50.44600 3.96454 49.84546 1.000 14.00423 949 VAL A C 1
ATOM 1720 O O . VAL A 1 223 ? 49.73243 2.96342 49.96946 1.000 15.76576 949 VAL A O 1
ATOM 1724 N N . ALA A 1 224 ? 50.45356 4.71559 48.74347 1.000 14.33339 950 ALA A N 1
ATOM 1725 C CA . ALA A 1 224 ? 49.55809 4.43624 47.62378 1.000 14.54400 950 ALA A CA 1
ATOM 1726 C C . ALA A 1 224 ? 50.30560 3.88410 46.41772 1.000 14.53169 950 ALA A C 1
ATOM 1727 O O . ALA A 1 224 ? 51.43896 4.29000 46.13520 1.000 14.73896 950 ALA A O 1
ATOM 1729 N N . ASP A 1 225 ? 49.65224 2.97462 45.69800 1.000 15.32431 951 ASP A N 1
ATOM 1730 C CA . ASP A 1 225 ? 50.13936 2.48955 44.41402 1.000 15.69875 951 ASP A CA 1
ATOM 1731 C C . ASP A 1 225 ? 48.94008 2.17582 43.52910 1.000 15.92104 951 ASP A C 1
ATOM 1732 O O . ASP A 1 225 ? 47.79998 2.10610 44.00016 1.000 16.25715 951 ASP A O 1
ATOM 1737 N N . THR A 1 226 ? 49.20326 1.96833 42.23465 1.000 16.57062 952 THR A N 1
ATOM 1738 C CA . THR A 1 226 ? 48.18190 1.43700 41.32979 1.000 17.45224 952 THR A CA 1
ATOM 1739 C C . THR A 1 226 ? 48.66887 0.18967 40.60427 1.000 18.15478 952 THR A C 1
ATOM 1740 O O . THR A 1 226 ? 48.33132 -0.02955 39.44040 1.000 20.00103 952 THR A O 1
ATOM 1744 N N . HIS A 1 227 ? 49.47028 -0.62905 41.27145 1.000 19.31194 953 HIS A N 1
ATOM 1745 C CA . HIS A 1 227 ? 49.93834 -1.86457 40.65714 1.000 19.79977 953 HIS A CA 1
ATOM 1746 C C . HIS A 1 227 ? 48.75288 -2.77976 40.37437 1.000 22.04283 953 HIS A C 1
ATOM 1747 O O . HIS A 1 227 ? 47.99451 -3.12475 41.28244 1.000 25.62638 953 HIS A O 1
ATOM 1754 N N . GLY A 1 228 ? 48.57753 -3.16177 39.11593 1.000 21.98302 954 GLY A N 1
ATOM 1755 C CA . GLY A 1 228 ? 47.38148 -3.88803 38.73424 1.000 21.85998 954 GLY A CA 1
ATOM 1756 C C . GLY A 1 228 ? 46.20086 -3.01906 38.36910 1.000 22.09299 954 GLY A C 1
ATOM 1757 O O . GLY A 1 228 ? 45.09149 -3.54292 38.18603 1.000 22.88606 954 GLY A O 1
ATOM 1758 N N . ASN A 1 229 ? 46.40136 -1.70510 38.28597 1.000 20.44392 955 ASN A N 1
ATOM 1759 C CA . ASN A 1 229 ? 45.42237 -0.76742 37.74480 1.000 21.19547 955 ASN A CA 1
ATOM 1760 C C . ASN A 1 229 ? 44.21257 -0.57281 38.64611 1.000 19.62223 955 ASN A C 1
ATOM 1761 O O . ASN A 1 229 ? 43.12481 -0.21992 38.18008 1.000 18.71069 955 ASN A O 1
ATOM 1766 N N . HIS A 1 230 ? 44.40587 -0.75964 39.94508 1.000 18.56627 956 HIS A N 1
ATOM 1767 C CA . HIS A 1 230 ? 43.45798 -0.27614 40.93373 1.000 18.56624 956 HIS A CA 1
ATOM 1768 C C . HIS A 1 230 ? 44.25172 0.44999 42.00358 1.000 17.91598 956 HIS A C 1
ATOM 1769 O O . HIS A 1 230 ? 45.36714 0.03878 42.34188 1.000 18.98564 956 HIS A O 1
ATOM 1776 N N . LEU A 1 231 ? 43.69536 1.54682 42.50974 1.000 16.18578 957 LEU A N 1
ATOM 1777 C CA . LEU A 1 231 ? 44.33872 2.25965 43.60097 1.000 15.76594 957 LEU A CA 1
ATOM 1778 C C . LEU A 1 231 ? 44.34856 1.40677 44.86381 1.000 16.59794 957 LEU A C 1
ATOM 1779 O O . LEU A 1 231 ? 43.32384 0.83499 45.24865 1.000 17.73773 957 LEU A O 1
ATOM 1784 N N . HIS A 1 232 ? 45.51893 1.30483 45.49386 1.000 16.24179 958 HIS A N 1
ATOM 1785 C CA .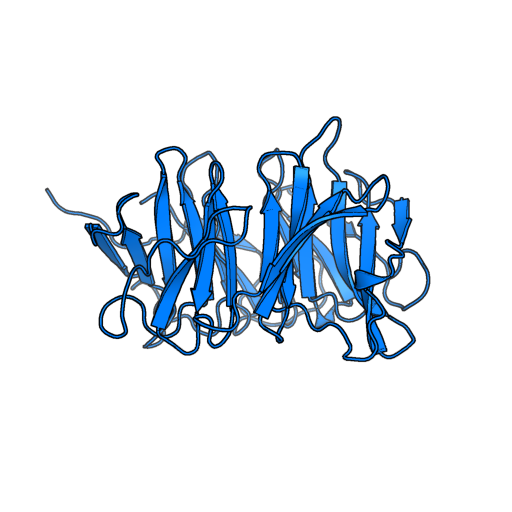 HIS A 1 232 ? 45.65641 0.66352 46.79190 1.000 16.68172 958 HIS A CA 1
ATOM 1786 C C . HIS A 1 232 ? 46.26096 1.66930 47.75176 1.000 18.28252 958 HIS A C 1
ATOM 1787 O O . HIS A 1 232 ? 47.17236 2.42333 47.38516 1.000 19.29473 958 HIS A O 1
ATOM 1794 N N . VAL A 1 233 ? 45.75855 1.68194 48.97948 1.000 17.74460 959 VAL A N 1
ATOM 1795 C CA . VAL A 1 233 ? 46.33042 2.48364 50.04965 1.000 17.31296 959 VAL A CA 1
ATOM 1796 C C . VAL A 1 233 ? 46.66397 1.52035 51.17626 1.000 16.81163 959 VAL A C 1
ATOM 1797 O O . VAL A 1 233 ? 45.77500 0.84513 51.71421 1.000 19.66455 959 VAL A O 1
ATOM 1801 N N . VAL A 1 234 ? 47.94883 1.42774 51.49853 1.000 16.68847 960 VAL A N 1
ATOM 1802 C CA . VAL A 1 234 ? 48.47443 0.48068 52.47292 1.000 17.08584 960 VAL A CA 1
ATOM 1803 C C . VAL A 1 234 ? 48.86583 1.25548 53.71995 1.000 16.70921 960 VAL A C 1
ATOM 1804 O O . VAL A 1 234 ? 49.55840 2.27464 53.63073 1.000 17.74947 960 VAL A O 1
ATOM 1808 N N . VAL A 1 235 ? 48.41591 0.78179 54.87972 1.000 16.78580 961 VAL A N 1
ATOM 1809 C CA . VAL A 1 235 ? 48.56307 1.50256 56.13931 1.000 16.61478 961 VAL A CA 1
ATOM 1810 C C . VAL A 1 235 ? 49.55037 0.75461 57.02382 1.000 15.94384 961 VAL A C 1
ATOM 1811 O O . VAL A 1 235 ? 49.40993 -0.45851 57.22985 1.000 17.20240 961 VAL A O 1
ATOM 1815 N N . PHE A 1 236 ? 50.54297 1.48363 57.54158 1.000 16.05708 962 PHE A N 1
ATOM 1816 C CA . PHE A 1 236 ? 51.55846 0.97875 58.45673 1.000 16.63120 962 PHE A CA 1
ATOM 1817 C C . PHE A 1 236 ? 51.49751 1.73551 59.77385 1.000 17.11833 962 PHE A C 1
ATOM 1818 O O . PHE A 1 236 ? 51.16287 2.92349 59.81724 1.000 18.05001 962 PHE A O 1
ATOM 1826 N N . SER A 1 237 ? 51.83959 1.03791 60.84996 1.000 19.07657 963 SER A N 1
ATOM 1827 C CA . SER A 1 237 ? 51.98322 1.67477 62.14125 1.000 22.10947 963 SER A CA 1
ATOM 1828 C C . SER A 1 237 ? 53.22513 2.56966 62.13518 1.000 23.64666 963 SER A C 1
ATOM 1829 O O . SER A 1 237 ? 54.06329 2.48796 61.23185 1.000 22.70159 963 SER A O 1
ATOM 1832 N N . PRO A 1 238 ? 53.38083 3.43934 63.13808 1.000 26.98904 964 PRO A N 1
ATOM 1833 C CA . PRO A 1 238 ? 54.58266 4.28936 63.17600 1.000 29.47056 964 PRO A CA 1
ATOM 1834 C C . PRO A 1 238 ? 55.88840 3.51337 63.20594 1.000 32.40999 964 PRO A C 1
ATOM 1835 O O . PRO A 1 238 ? 56.92154 4.05312 62.78690 1.000 34.30599 964 PRO A O 1
ATOM 1839 N N . GLU A 1 239 ? 55.87178 2.26417 63.66590 1.000 33.36272 965 GLU A N 1
ATOM 1840 C CA . GLU A 1 239 ? 57.05800 1.42260 63.72014 1.000 35.29034 965 GLU A CA 1
ATOM 1841 C C . GLU A 1 239 ? 57.22535 0.55683 62.47683 1.000 32.77454 965 GLU A C 1
ATOM 1842 O O . GLU A 1 239 ? 58.17115 -0.23443 62.41200 1.000 34.01398 965 GLU A O 1
ATOM 1848 N N . GLY A 1 240 ? 56.32802 0.67472 61.50085 1.000 27.86753 966 GLY A N 1
ATOM 1849 C CA . GLY A 1 240 ? 56.45416 -0.04037 60.24860 1.000 26.23609 966 GLY A CA 1
ATOM 1850 C C . GLY A 1 240 ? 55.71563 -1.35684 60.16082 1.000 24.97042 966 GLY A C 1
ATOM 1851 O O . GLY A 1 240 ? 55.95832 -2.11903 59.21940 1.000 26.55840 966 GLY A O 1
ATOM 1852 N N . GLN A 1 241 ? 54.82522 -1.65432 61.10044 1.000 22.48745 967 GLN A N 1
ATOM 1853 C CA . GLN A 1 241 ? 54.05553 -2.88516 61.03786 1.000 24.24875 967 GLN A CA 1
ATOM 1854 C C . GLN A 1 241 ? 52.89939 -2.69128 60.06608 1.000 21.36529 967 GLN A C 1
ATOM 1855 O O . GLN A 1 241 ? 52.14208 -1.72369 60.18000 1.000 20.64493 967 GLN A O 1
ATOM 1861 N N . HIS A 1 242 ? 52.76933 -3.59821 59.10115 1.000 21.92675 968 HIS A N 1
ATOM 1862 C CA . HIS A 1 242 ? 51.62841 -3.54357 58.19848 1.000 21.44819 968 HIS A CA 1
ATOM 1863 C C . HIS A 1 242 ? 50.33369 -3.73368 58.98271 1.000 22.68712 968 HIS A C 1
ATOM 1864 O O . HIS A 1 242 ? 50.20484 -4.66651 59.78338 1.000 24.27667 968 HIS A O 1
ATOM 1871 N N . ILE A 1 243 ? 49.36990 -2.84863 58.73981 1.000 20.72218 969 ILE A N 1
ATOM 1872 C CA . ILE A 1 243 ? 48.08127 -2.88736 59.41763 1.000 22.79709 969 ILE A CA 1
ATOM 1873 C C . ILE A 1 243 ? 47.02013 -3.43120 58.47463 1.000 24.37296 969 ILE A C 1
ATOM 1874 O O . ILE A 1 243 ? 46.34679 -4.41964 58.78709 1.000 27.10301 969 ILE A O 1
ATOM 1879 N N . HIS A 1 244 ? 46.85439 -2.78532 57.32235 1.000 25.13295 970 HIS A N 1
ATOM 1880 C CA . HIS A 1 244 ? 45.75840 -3.12154 56.42925 1.000 25.66904 970 HIS A CA 1
ATOM 1881 C C . HIS A 1 244 ? 46.03941 -2.51955 55.06390 1.000 23.32221 970 HIS A C 1
ATOM 1882 O O . HIS A 1 244 ? 46.64007 -1.44717 54.95933 1.000 22.83419 970 HIS A O 1
ATOM 1889 N N . SER A 1 245 ? 45.57426 -3.21076 54.02585 1.000 23.15089 971 SER A N 1
ATOM 1890 C CA . SER A 1 245 ? 45.63841 -2.74564 52.64575 1.000 22.58068 971 SER A CA 1
ATOM 1891 C C . SER A 1 245 ? 44.22117 -2.52882 52.11890 1.000 22.38117 971 SER A C 1
ATOM 1892 O O . SER A 1 245 ? 43.39508 -3.45148 52.13238 1.000 23.83149 971 SER A O 1
ATOM 1895 N N . PHE A 1 246 ? 43.94359 -1.31149 51.65352 1.000 22.64498 972 PHE A N 1
ATOM 1896 C CA . PHE A 1 246 ? 42.64409 -0.94453 51.10829 1.000 23.57080 972 PHE A CA 1
ATOM 1897 C C . PHE A 1 246 ? 42.74679 -0.89464 49.59561 1.000 24.25288 972 PHE A C 1
ATOM 1898 O O . PHE A 1 246 ? 43.74240 -0.40913 49.05206 1.000 24.71399 972 PHE A O 1
ATOM 1906 N N . THR A 1 247 ? 41.70578 -1.35710 48.92083 1.000 24.92899 973 THR A N 1
ATOM 1907 C CA . THR A 1 247 ? 41.65641 -1.36590 47.46848 1.000 24.72514 973 THR A CA 1
ATOM 1908 C C . THR A 1 247 ? 40.44071 -0.59318 46.98228 1.000 23.12456 973 THR A C 1
ATOM 1909 O O . THR A 1 247 ? 39.36392 -0.65112 47.59192 1.000 24.20093 973 THR A O 1
ATOM 1913 N N . HIS A 1 248 ? 40.62283 0.12873 45.87843 1.000 21.33963 974 HIS A N 1
ATOM 1914 C CA . HIS A 1 248 ? 39.52917 0.79347 45.18742 1.000 19.63145 974 HIS A CA 1
ATOM 1915 C C . HIS A 1 248 ? 39.07096 -0.11451 44.04836 1.000 21.19067 974 HIS A C 1
ATOM 1916 O O . HIS A 1 248 ? 39.79829 -0.31441 43.07252 1.000 22.49072 974 HIS A O 1
ATOM 1923 N N . ASN A 1 249 ? 37.85631 -0.64481 44.15841 1.000 21.55664 975 ASN A N 1
ATOM 1924 C CA . ASN A 1 249 ? 37.33699 -1.58223 43.17688 1.000 23.29523 975 ASN A CA 1
ATOM 1925 C C . ASN A 1 249 ? 36.27043 -0.99978 42.25914 1.000 23.00890 975 ASN A C 1
ATOM 1926 O O . ASN A 1 249 ? 35.82667 -1.69966 41.34139 1.000 25.00104 975 ASN A O 1
ATOM 1931 N N . GLU A 1 250 ? 35.84451 0.24975 42.47332 1.000 21.19283 976 GLU A N 1
ATOM 1932 C CA . GLU A 1 250 ? 34.75988 0.81002 41.66431 1.000 22.39642 976 GLU A CA 1
ATOM 1933 C C . GLU A 1 250 ? 35.14628 0.91515 40.19141 1.000 21.27985 976 GLU A C 1
ATOM 1934 O O . GLU A 1 250 ? 34.31470 0.69552 39.30293 1.000 24.71764 976 GLU A O 1
ATOM 1940 N N . PHE A 1 251 ? 36.39175 1.28084 39.91294 1.000 20.10780 977 PHE A N 1
ATOM 1941 C CA . PHE A 1 251 ? 36.87142 1.40674 38.54359 1.000 20.02268 977 PHE A CA 1
ATOM 1942 C C . PHE A 1 251 ? 38.38954 1.37576 38.58153 1.000 19.23233 977 PHE A C 1
ATOM 1943 O O . PHE A 1 251 ? 38.99831 1.48401 39.64565 1.000 20.47973 977 PHE A O 1
ATOM 1951 N N . ARG A 1 252 ? 38.99001 1.21328 37.40723 1.000 18.93694 978 ARG A N 1
ATOM 1952 C CA . ARG A 1 252 ? 40.44064 1.12347 37.29190 1.000 17.87141 978 ARG A CA 1
ATOM 1953 C C . ARG A 1 252 ? 41.08191 2.50955 37.28811 1.000 18.40028 978 ARG A C 1
ATOM 1954 O O . ARG A 1 252 ? 40.49900 3.49107 36.81072 1.000 19.95690 978 ARG A O 1
ATOM 1962 N N . LEU A 1 253 ? 42.29187 2.58155 37.84403 1.000 17.80645 979 LEU A N 1
ATOM 1963 C CA . LEU A 1 253 ? 43.10432 3.78866 37.82565 1.000 16.90290 979 LEU A CA 1
ATOM 1964 C C . LEU A 1 253 ? 44.55606 3.39300 37.63153 1.000 18.32481 979 LEU A C 1
ATOM 1965 O O . LEU A 1 253 ? 44.99227 2.34649 38.10969 1.000 19.38087 979 LEU A O 1
ATOM 1970 N N . SER A 1 254 ? 45.30652 4.24344 36.93578 1.000 18.91951 980 SER A N 1
ATOM 1971 C CA . SER A 1 254 ? 46.73528 4.02519 36.75312 1.000 20.45872 980 SER A CA 1
ATOM 1972 C C . SER A 1 254 ? 47.43472 5.37476 36.71518 1.000 18.91348 980 SER A C 1
ATOM 1973 O O . SER A 1 254 ? 46.80103 6.41576 36.52962 1.000 19.61049 980 SER A O 1
ATOM 1976 N N . ARG A 1 255 ? 48.75148 5.34834 36.90464 1.000 18.96185 981 ARG A N 1
ATOM 1977 C CA . ARG A 1 255 ? 49.58235 6.54650 36.82441 1.000 19.01578 981 ARG A CA 1
ATOM 1978 C C . ARG A 1 255 ? 49.06793 7.65480 37.74177 1.000 16.48161 981 ARG A C 1
ATOM 1979 O O . ARG A 1 255 ? 48.88440 8.80733 37.34262 1.000 17.39071 981 ARG A O 1
ATOM 1987 N N . CYS A 1 256 ? 48.81754 7.28452 38.99117 1.000 16.00646 982 CYS A N 1
ATOM 1988 C CA . CYS A 1 256 ? 48.51004 8.26728 40.01264 1.000 15.44642 982 CYS A CA 1
ATOM 1989 C C . CYS A 1 256 ? 49.79257 8.85940 40.58929 1.000 15.28892 982 CYS A C 1
ATOM 1990 O O . CYS A 1 256 ? 50.87461 8.27184 40.51336 1.000 16.57109 982 CYS A O 1
ATOM 1993 N N . VAL A 1 257 ? 49.65344 10.05248 41.16245 1.000 14.28200 983 VAL A N 1
ATOM 1994 C CA . VAL A 1 257 ? 50.77385 10.81892 41.68842 1.000 15.42964 983 VAL A CA 1
ATOM 1995 C C . VAL A 1 257 ? 50.34987 11.37501 43.03672 1.000 15.52555 983 VAL A C 1
ATOM 1996 O O . VAL A 1 257 ? 49.31968 12.05594 43.13643 1.000 17.44231 983 VAL A O 1
ATOM 2000 N N . GLY A 1 258 ? 51.13627 11.09606 44.06749 1.000 15.29859 984 GLY A N 1
ATOM 2001 C CA . GLY A 1 258 ? 50.94462 11.71490 45.35961 1.000 15.68692 984 GLY A CA 1
ATOM 2002 C C . GLY A 1 258 ? 49.84767 11.07325 46.18451 1.000 14.68236 984 GLY A C 1
ATOM 2003 O O . GLY A 1 258 ? 49.08781 10.20996 45.73584 1.000 16.07774 984 GLY A O 1
ATOM 2004 N N . LEU A 1 259 ? 49.77735 11.51527 47.43614 1.000 15.72865 985 LEU A N 1
ATOM 2005 C CA . LEU A 1 259 ? 48.75191 11.06186 48.36229 1.000 15.54574 985 LEU A CA 1
ATOM 2006 C C . LEU A 1 259 ? 48.71257 12.05886 49.50245 1.000 15.62472 985 LEU A C 1
ATOM 2007 O O . LEU A 1 259 ? 49.76359 12.42323 50.04590 1.000 17.30504 985 LEU A O 1
ATOM 2012 N N . ARG A 1 260 ? 47.51216 12.48828 49.86541 1.000 15.67470 986 ARG A N 1
ATOM 2013 C CA . ARG A 1 260 ? 47.34606 13.35000 51.02276 1.000 16.64576 986 ARG A CA 1
ATOM 2014 C C . ARG A 1 260 ? 46.11937 12.92465 51.79857 1.000 17.68057 986 ARG A C 1
ATOM 2015 O O . ARG A 1 260 ? 45.10574 12.53055 51.20963 1.000 19.02590 986 ARG A O 1
ATOM 2023 N N A ILE A 1 261 ? 46.24402 12.97550 53.12454 0.548 18.42290 987 ILE A N 1
ATOM 2024 N N B ILE A 1 261 ? 46.18847 13.02155 53.11733 0.452 18.84319 987 ILE A N 1
ATOM 2025 C CA A ILE A 1 261 ? 45.11329 12.83406 54.03129 0.548 21.20738 987 ILE A CA 1
ATOM 2026 C CA B ILE A 1 261 ? 45.03773 12.73527 53.96405 0.452 21.41787 987 ILE A CA 1
ATOM 2027 C C A ILE A 1 261 ? 44.63773 14.22579 54.40255 0.548 22.37672 987 ILE A C 1
ATOM 2028 C C B ILE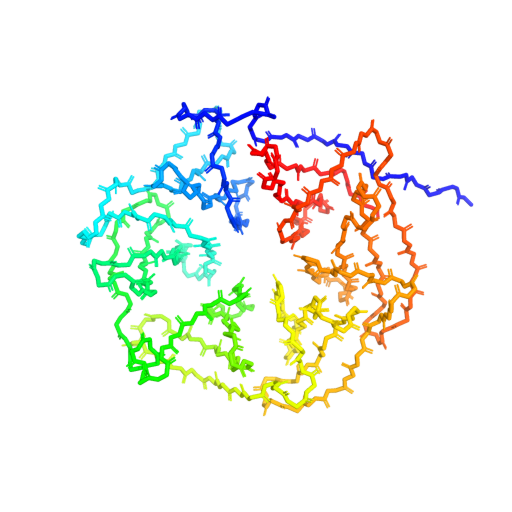 A 1 261 ? 44.56682 14.05782 54.56616 0.452 22.64184 987 ILE A C 1
ATOM 2029 O O A ILE A 1 261 ? 45.41893 15.05638 54.88757 0.548 23.37172 987 ILE A O 1
ATOM 2030 O O B ILE A 1 261 ? 45.30512 14.71278 55.31489 0.452 23.64393 987 ILE A O 1
ATOM 2039 N N . ALA A 1 262 ? 43.35987 14.48207 54.18381 1.000 22.91123 988 ALA A N 1
ATOM 2040 C CA . ALA A 1 262 ? 42.80923 15.74682 54.62947 1.000 25.86278 988 ALA A CA 1
ATOM 2041 C C . ALA A 1 262 ? 42.54190 15.69933 56.12897 1.000 31.91976 988 ALA A C 1
ATOM 2042 O O . ALA A 1 262 ? 42.49843 14.63003 56.74781 1.000 31.86486 988 ALA A O 1
ATOM 2044 N N . LYS A 1 263 ? 42.36701 16.88769 56.71380 1.000 36.39846 989 LYS A N 1
ATOM 2045 C CA . LYS A 1 263 ? 42.04459 16.97746 58.13553 1.000 40.74384 989 LYS A CA 1
ATOM 2046 C C . LYS A 1 263 ? 40.83356 16.11987 58.48216 1.000 39.97859 989 LYS A C 1
ATOM 2047 O O . LYS A 1 263 ? 40.79050 15.48886 59.54523 1.000 40.80634 989 LYS A O 1
ATOM 2053 N N . SER A 1 264 ? 39.84622 16.07618 57.58459 1.000 37.98508 990 SER A N 1
ATOM 2054 C CA . SER A 1 264 ? 38.62892 15.29441 57.76798 1.000 36.89526 990 SER A CA 1
ATOM 2055 C C . SER A 1 264 ? 38.84803 13.79946 57.58742 1.000 35.14515 990 SER A C 1
ATOM 2056 O O . SER A 1 264 ? 37.92948 13.01872 57.85760 1.000 36.63871 990 SER A O 1
ATOM 2059 N N . GLY A 1 265 ? 40.02272 13.38311 57.12755 1.000 31.34419 991 GLY A N 1
ATOM 2060 C CA . GLY A 1 265 ? 40.30384 11.98968 56.87458 1.000 28.51265 991 GLY A CA 1
ATOM 2061 C C . GLY A 1 265 ? 40.11304 11.55417 55.43604 1.000 24.15095 991 GLY A C 1
ATOM 2062 O O . GLY A 1 265 ? 40.50899 10.43361 55.09113 1.000 24.45211 991 GLY A O 1
ATOM 2063 N N . HIS A 1 266 ? 39.52120 12.39234 54.58795 1.000 21.84974 992 HIS A N 1
ATOM 2064 C CA . HIS A 1 266 ? 39.41145 12.03066 53.17941 1.000 20.11519 992 HIS A CA 1
ATOM 2065 C C . HIS A 1 266 ? 40.79173 11.85859 52.55169 1.000 18.81786 992 HIS A C 1
ATOM 2066 O O . HIS A 1 266 ? 41.76713 12.49951 52.94831 1.000 19.42954 992 HIS A O 1
ATOM 2073 N N . ILE A 1 267 ? 40.86576 10.97928 51.55618 1.000 16.75385 993 ILE A N 1
ATOM 2074 C CA . ILE A 1 267 ? 42.12692 10.57864 50.93277 1.000 16.32804 993 ILE A CA 1
ATOM 2075 C C . ILE A 1 267 ? 42.15901 11.14486 49.52163 1.000 14.61684 993 ILE A C 1
ATOM 2076 O O . ILE A 1 267 ? 41.20213 10.96492 48.75692 1.000 15.61672 993 ILE A O 1
ATOM 2081 N N . VAL A 1 268 ? 43.25821 11.81589 49.16756 1.000 14.15073 994 VAL A N 1
ATOM 2082 C CA . VAL A 1 268 ? 43.36634 12.52069 47.89381 1.000 13.90959 994 VAL A CA 1
ATOM 2083 C C . VAL A 1 268 ? 44.54179 11.97148 47.09167 1.000 13.51629 994 VAL A C 1
ATOM 2084 O O . VAL A 1 268 ? 45.64664 11.81823 47.62615 1.000 14.24282 994 VAL A O 1
ATOM 2088 N N . THR A 1 269 ? 44.31518 11.71093 45.80056 1.000 13.56689 995 THR A N 1
ATOM 2089 C CA . THR A 1 269 ? 45.40525 11.44813 44.86316 1.000 13.09224 995 THR A CA 1
ATOM 2090 C C . THR A 1 269 ? 45.03432 12.05945 43.52042 1.000 11.94140 995 THR A C 1
ATOM 2091 O O . THR A 1 269 ? 43.88042 12.42573 43.27392 1.000 13.08876 995 THR A O 1
ATOM 2095 N N . LEU A 1 270 ? 46.02672 12.17070 42.64097 1.000 12.11377 996 LEU A N 1
ATOM 2096 C CA . LEU A 1 270 ? 45.85783 12.76445 41.32170 1.000 12.51036 996 LEU A CA 1
ATOM 2097 C C . LEU A 1 270 ? 46.12658 11.68681 40.28621 1.000 12.68549 996 LEU A C 1
ATOM 2098 O O . LEU A 1 270 ? 47.20554 11.08863 40.28222 1.000 14.47504 996 LEU A O 1
ATOM 2103 N N . CYS A 1 271 ? 45.17161 11.45225 39.40000 1.000 14.11266 997 CYS A N 1
ATOM 2104 C CA . CYS A 1 271 ? 45.35152 10.48905 38.32407 1.000 14.77909 997 CYS A CA 1
ATOM 2105 C C . CYS A 1 271 ? 45.82061 11.22684 37.07878 1.000 13.57614 997 CYS A C 1
ATOM 2106 O O . CYS A 1 271 ? 45.04309 11.92882 36.42385 1.000 15.36929 997 CYS A O 1
ATOM 2109 N N . LYS A 1 272 ? 47.10132 11.06892 36.75030 1.000 14.61052 998 LYS A N 1
ATOM 2110 C CA . LYS A 1 272 ? 47.62062 11.70105 35.54830 1.000 16.40779 998 LYS A CA 1
ATOM 2111 C C . LYS A 1 272 ? 47.03375 11.07084 34.29165 1.000 17.88450 998 LYS A C 1
ATOM 2112 O O . LYS A 1 272 ? 46.79283 11.77728 33.30657 1.000 19.82154 998 LYS A O 1
ATOM 2118 N N . HIS A 1 273 ? 46.75394 9.75966 34.33183 1.000 17.56147 999 HIS A N 1
ATOM 2119 C CA . HIS A 1 273 ? 46.31131 9.02637 33.14812 1.000 18.82030 999 HIS A CA 1
ATOM 2120 C C . HIS A 1 273 ? 44.98628 9.55711 32.60372 1.000 17.55659 999 HIS A C 1
ATOM 2121 O O . HIS A 1 273 ? 44.80427 9.66019 31.38368 1.000 19.91559 999 HIS A O 1
ATOM 2128 N N . ASN A 1 274 ? 44.03887 9.88294 33.48339 1.000 15.84231 1000 ASN A N 1
ATOM 2129 C CA . ASN A 1 274 ? 42.73983 10.39094 33.05304 1.000 14.91314 1000 ASN A CA 1
ATOM 2130 C C . ASN A 1 274 ? 42.50844 11.84179 33.47413 1.000 13.75319 1000 ASN A C 1
ATOM 2131 O O . ASN A 1 274 ? 41.36788 12.31755 33.46961 1.000 14.56568 1000 ASN A O 1
ATOM 2136 N N . HIS A 1 275 ? 43.57398 12.55631 33.83946 1.000 13.17104 1001 HIS A N 1
ATOM 2137 C CA . HIS A 1 275 ? 43.52605 14.01480 33.97267 1.000 13.87133 1001 HIS A CA 1
ATOM 2138 C C . HIS A 1 275 ? 42.52178 14.45181 35.03932 1.000 12.41166 1001 HIS A C 1
ATOM 2139 O O . HIS A 1 275 ? 41.80331 15.44218 34.87329 1.000 12.70955 1001 HIS A O 1
ATOM 2146 N N . THR A 1 276 ? 42.47487 13.71797 36.14858 1.000 12.50667 1002 THR A N 1
ATOM 2147 C CA . THR A 1 276 ? 41.45182 13.94572 37.16031 1.000 12.26744 1002 THR A CA 1
ATOM 2148 C C . THR A 1 276 ? 42.02595 13.75991 38.55878 1.000 12.05146 1002 THR A C 1
ATOM 2149 O O . THR A 1 276 ? 42.75963 12.79748 38.81581 1.000 13.13886 1002 THR A O 1
ATOM 2153 N N . LEU A 1 277 ? 41.66967 14.67930 39.46172 1.000 11.94306 1003 LEU A N 1
ATOM 2154 C CA . LEU A 1 277 ? 41.95272 14.54257 40.88373 1.000 12.32980 1003 LEU A CA 1
ATOM 2155 C C . LEU A 1 277 ? 40.80639 13.77274 41.52921 1.000 12.07778 1003 LEU A C 1
ATOM 2156 O O . LEU A 1 277 ? 39.63144 14.08146 41.28103 1.000 13.83618 1003 LEU A O 1
ATOM 2161 N N . PHE A 1 278 ? 41.13358 12.79350 42.37001 1.000 11.93382 1004 PHE A N 1
ATOM 2162 C CA . PHE A 1 278 ? 40.12996 11.97475 43.05170 1.000 13.28423 1004 PHE A CA 1
ATOM 2163 C C . PHE A 1 278 ? 40.24513 12.13535 44.56021 1.000 12.95083 1004 PHE A C 1
ATOM 2164 O O . PHE A 1 278 ? 41.34227 12.04294 45.11734 1.000 14.22696 1004 PHE A O 1
ATOM 2172 N N . VAL A 1 279 ? 39.10811 12.35743 45.21622 1.000 14.20996 1005 VAL A N 1
ATOM 2173 C CA . VAL A 1 279 ? 39.00922 12.37808 46.67169 1.000 14.03732 1005 VAL A CA 1
ATOM 2174 C C . VAL A 1 279 ? 38.16545 11.18218 47.08336 1.000 15.06649 1005 VAL A C 1
ATOM 2175 O O . VAL A 1 279 ? 37.09681 10.95327 46.50902 1.000 15.41329 1005 VAL A O 1
ATOM 2179 N N . PHE A 1 280 ? 38.63926 10.42672 48.07090 1.000 14.31181 1006 PHE A N 1
ATOM 2180 C CA . PHE A 1 280 ? 37.97027 9.22721 48.55317 1.000 14.81210 1006 PHE A CA 1
ATOM 2181 C C . PHE A 1 280 ? 37.51267 9.42493 49.98901 1.000 14.86637 1006 PHE A C 1
ATOM 2182 O O . PHE A 1 280 ? 38.05797 10.24614 50.72019 1.000 17.03678 1006 PHE A O 1
ATOM 2190 N N . LYS A 1 281 ? 36.49211 8.65534 50.39300 1.000 15.99304 1007 LYS A N 1
ATOM 2191 C CA . LYS A 1 281 ? 35.99764 8.74202 51.76811 1.000 17.93540 1007 LYS A CA 1
ATOM 2192 C C . LYS A 1 281 ? 37.05892 8.29664 52.78035 1.000 18.94683 1007 LYS A C 1
ATOM 2193 O O . LYS A 1 281 ? 37.97279 7.54211 52.44717 1.000 19.49867 1007 LYS A O 1
ATOM 2199 N N . PRO A 1 282 ? 36.95088 8.74611 54.03673 1.000 20.67062 1008 PRO A N 1
ATOM 2200 C CA . PRO A 1 282 ? 37.95278 8.35811 55.03878 1.000 23.26885 1008 PRO A CA 1
ATOM 2201 C C . PRO A 1 282 ? 38.01024 6.84997 55.23388 1.000 25.96338 1008 PRO A C 1
ATOM 2202 O O . PRO A 1 282 ? 37.00742 6.14378 55.11137 1.000 25.75701 1008 PRO A O 1
ATOM 2206 N N . LEU A 1 283 ? 39.20567 6.36253 55.54926 1.000 30.10536 1009 LEU A N 1
ATOM 2207 C CA . LEU A 1 283 ? 39.42249 4.92847 55.71478 1.000 35.60533 1009 LEU A CA 1
ATOM 2208 C C . LEU A 1 283 ? 39.14028 4.46627 57.14627 1.000 39.05225 1009 LEU A C 1
ATOM 2209 O O . LEU A 1 283 ? 40.05096 4.36347 57.96744 1.000 39.45158 1009 LEU A O 1
#

Radius of gyration: 17.61 Å; Cα contacts (8 Å, |Δi|>4): 825; chains: 1; bounding box: 44×45×36 Å

Sequence (282 aa):
PRVSDLKVHSVFGTSSQQGSTIRELHCPSGFCCLSDTDDILIADTNNHRVVVCGPPHPWKIGRPGTDDGQLCFPRKVIALRGEAVRYVVLDKGGDGKTRAQIFEARGEFVKRLNMMALVPRGGIEVSSAAAATPNGQLLLVDTAGFVYSIDVDAPRVTFWFDASTQLGEASDVAMFDNLIYITDFKHHCVQVYTSSEGKFIRKKMGEPSQTPYPIGIDVSKAGEVLVADTHGNHLHVVVFSPEGQHIHSFTHNEFRLSRCVGLRIIAKSGHIVTLCKHNHTLFVFKPL

InterPro domains:
  IPR000315 B-box-type zinc finger [PF00643] (176-219)
  IPR000315 B-box-type zinc finger [PF00643] (234-272)
  IPR000315 B-box-type zinc finger [PS50119] (173-220)
  IPR000315 B-box-type zinc finger [PS50119] (232-272)
  IPR000315 B-box-type zinc finger [SM00336] (173-220)
  IPR000315 B-box-type zinc finger [SM00336] (232-272)
  IPR001258 NHL repeat [PF01436] (751-777)
  IPR001258 NHL repeat [PF01436] (893-917)
  IPR001841 Zinc finger, RING-type [SM00184] (62-136)
  IPR003649 B-box, C-terminal [SM00502] (280-406)
  IPR011042 Six-bladed beta-propeller, TolB-like [G3DSA:2.120.10.30] (723-1012)
  IPR013083 Zinc finger, RING/FYVE/PHD-type [G3DSA:3.30.40.10] (56-147)
  IPR017907 Zinc finger, RING-type, conserved site [PS00518] (77-86)
  IPR027370 Zinc finger, RING-type, eukaryotic [PF13445] (62-90)
  IPR047153 TRIM45/56/19-like [PTHR25462] (58-988)